Protein AF-A0A1Q4D6D7-F1 (afdb_monomer_lite)

Foldseek 3Di:
DQAAAPLAEEEEEEEELAPLLVQQQVLLQVLLLVLLVLPDDRYFYEYHYAPGATDGTDRSVPYHRDRSHHDDHAACLVSLVRHLVNVVVNQVPDDSNHRGQEYEYEYEDAAHDDDPDFLVRQLVSVVCCCPVVLYHYEYEAHPVRCSSNNHLQYQHADSHSQLSNLSSVQVSVQVVQRSPDHRPDDGDGGDLVSNVRSVHPSDPDDDPVNCVVVVPDPPPPPPDDD

Sequence (226 aa):
MPVTKPGRSAVVILADRSRSARPVREALRAGLTSLLADQQGDVLAAVVPSGSSLPTLRPAADVSVPALRPRGTATLRDDLGVLVTDLGTALSAMPEEDRPSRVLVLVVGTATGGTRWSQDAIADLVGAQQRDYAWEFAFVGSGDAAAELGIHRVLPATLCDEGVRAGLAAASGFLGRARDAQPWAPVEGFSDADRVAAGIEAPAATPTWWQRLVGRKPELAAADRR

pLDDT: mean 86.84, std 16.64, range [33.25, 98.62]

Structure (mmCIF, N/CA/C/O backbone):
data_AF-A0A1Q4D6D7-F1
#
_entry.id   AF-A0A1Q4D6D7-F1
#
loop_
_atom_site.group_PDB
_atom_site.id
_atom_site.type_symbol
_atom_site.label_atom_id
_atom_site.label_alt_id
_atom_site.label_comp_id
_atom_site.label_asym_id
_atom_site.label_entity_id
_atom_site.label_seq_id
_atom_site.pdbx_PDB_ins_code
_atom_site.Cartn_x
_atom_site.Cartn_y
_atom_site.Cartn_z
_atom_site.occupancy
_atom_site.B_iso_or_equiv
_atom_site.auth_seq_id
_atom_site.auth_comp_id
_atom_site.auth_asym_id
_atom_site.auth_atom_id
_atom_site.pdbx_PDB_model_num
ATOM 1 N N . MET A 1 1 ? -9.134 2.515 25.702 1.00 46.38 1 MET A N 1
ATOM 2 C CA . MET A 1 1 ? -8.666 1.830 24.479 1.00 46.38 1 MET A CA 1
ATOM 3 C C . MET A 1 1 ? -9.586 2.302 23.372 1.00 46.38 1 MET A C 1
ATOM 5 O O . MET A 1 1 ? -10.785 2.174 23.592 1.00 46.38 1 MET A O 1
ATOM 9 N N . PRO A 1 2 ? -9.088 2.932 22.292 1.00 55.69 2 PRO A N 1
ATOM 10 C CA . PRO A 1 2 ? -9.965 3.342 21.202 1.00 55.69 2 PRO A CA 1
ATOM 11 C C . PRO A 1 2 ? -10.708 2.108 20.696 1.00 55.69 2 PRO A C 1
ATOM 13 O O . PRO A 1 2 ? -10.094 1.062 20.468 1.00 55.69 2 PRO A O 1
ATOM 16 N N . VAL A 1 3 ? -12.031 2.210 20.606 1.00 72.75 3 VAL A N 1
ATOM 17 C CA . VAL A 1 3 ? -12.846 1.135 20.049 1.00 72.75 3 VAL A CA 1
ATOM 18 C C . VAL A 1 3 ? -12.556 1.122 18.547 1.00 72.75 3 VAL A C 1
ATOM 20 O O . VAL A 1 3 ? -12.527 2.166 17.905 1.00 72.75 3 VAL A O 1
ATOM 23 N N . THR A 1 4 ? -12.231 -0.046 18.006 1.00 87.56 4 THR A N 1
ATOM 24 C CA . THR A 1 4 ? -12.122 -0.293 16.561 1.00 87.56 4 THR A CA 1
ATOM 25 C C . THR A 1 4 ? -13.039 -1.456 16.235 1.00 87.56 4 THR A C 1
ATOM 27 O O . THR A 1 4 ? -13.351 -2.256 17.122 1.00 87.56 4 THR A O 1
ATOM 30 N N . LYS A 1 5 ? -13.480 -1.568 14.983 1.00 90.44 5 LYS A N 1
ATOM 31 C CA . LYS A 1 5 ? -14.320 -2.676 14.544 1.00 90.44 5 LYS A CA 1
ATOM 32 C C . LYS A 1 5 ? -13.482 -3.952 14.406 1.00 90.44 5 LYS A C 1
ATOM 34 O O . LYS A 1 5 ? -12.643 -4.016 13.502 1.00 90.44 5 LYS A O 1
ATOM 39 N N . PRO A 1 6 ? -13.702 -4.987 15.238 1.00 87.81 6 PRO A N 1
ATOM 40 C CA . PRO A 1 6 ? -12.944 -6.228 15.131 1.00 87.81 6 PRO A CA 1
ATOM 41 C C . PRO A 1 6 ? -13.159 -6.886 13.765 1.00 87.81 6 PRO A C 1
ATOM 43 O O . PRO A 1 6 ? -14.285 -6.961 13.274 1.00 87.81 6 PRO A O 1
ATOM 46 N N . GLY A 1 7 ? -12.076 -7.356 13.147 1.00 89.88 7 GLY A N 1
ATOM 47 C CA . GLY A 1 7 ? -12.117 -8.036 11.849 1.00 89.88 7 GLY A CA 1
ATOM 48 C C . GLY A 1 7 ? -12.269 -7.111 10.637 1.00 89.88 7 GLY A C 1
ATOM 49 O O . GLY A 1 7 ? -12.119 -7.586 9.511 1.00 89.88 7 GLY A O 1
ATOM 50 N N . ARG A 1 8 ? -12.500 -5.801 10.830 1.00 95.94 8 ARG A N 1
ATOM 51 C CA . ARG A 1 8 ? -12.459 -4.834 9.729 1.00 95.94 8 ARG A CA 1
ATOM 52 C C . ARG A 1 8 ? -11.030 -4.399 9.453 1.00 95.94 8 ARG A C 1
ATOM 54 O O . ARG A 1 8 ? -10.302 -3.980 10.353 1.00 95.94 8 ARG A O 1
ATOM 61 N N . SER A 1 9 ? -10.656 -4.413 8.181 1.00 97.50 9 SER A N 1
ATOM 62 C CA . SER A 1 9 ? -9.337 -3.974 7.721 1.00 97.50 9 SER A CA 1
ATOM 63 C C . SER A 1 9 ? -9.442 -2.900 6.642 1.00 97.50 9 SER A C 1
ATOM 65 O O . SER A 1 9 ? -10.431 -2.845 5.914 1.00 97.50 9 SER A O 1
ATOM 67 N N . ALA A 1 10 ? -8.428 -2.042 6.549 1.00 98.25 10 ALA A N 1
ATOM 68 C CA . ALA A 1 10 ? -8.232 -1.126 5.435 1.00 98.25 10 ALA A CA 1
ATOM 69 C C . ALA A 1 10 ? -7.018 -1.558 4.608 1.00 98.25 10 ALA A C 1
ATOM 71 O O . ALA A 1 10 ? -5.928 -1.694 5.157 1.00 98.25 10 ALA A O 1
ATOM 72 N N . VAL A 1 11 ? -7.195 -1.738 3.300 1.00 98.50 11 VAL A N 1
ATOM 73 C CA . VAL A 1 11 ? -6.129 -2.047 2.336 1.00 98.50 11 VAL A CA 1
ATOM 74 C C . VAL A 1 11 ? -6.044 -0.919 1.316 1.00 98.50 11 VAL A C 1
ATOM 76 O O . VAL A 1 11 ? -6.897 -0.780 0.439 1.00 98.50 11 VAL A O 1
ATOM 79 N N . VAL A 1 12 ? -5.006 -0.097 1.414 1.00 98.62 12 VAL A N 1
ATOM 80 C CA . VAL A 1 12 ? -4.818 1.057 0.532 1.00 98.62 12 VAL A CA 1
ATOM 81 C C . VAL A 1 12 ? -3.581 0.847 -0.323 1.00 98.62 12 VAL A C 1
ATOM 83 O O . VAL A 1 12 ? -2.493 0.592 0.186 1.00 98.62 12 VAL A O 1
ATOM 86 N N . ILE A 1 13 ? -3.749 0.930 -1.640 1.00 98.50 13 ILE A N 1
ATOM 87 C CA . ILE A 1 13 ? -2.705 0.581 -2.600 1.00 98.50 13 ILE A CA 1
ATOM 88 C C . ILE A 1 13 ? -2.249 1.830 -3.349 1.00 98.50 13 ILE A C 1
ATOM 90 O O . ILE A 1 13 ? -3.019 2.399 -4.120 1.00 98.50 13 ILE A O 1
ATOM 94 N N . LEU A 1 14 ? -0.993 2.233 -3.165 1.00 97.38 14 LEU A N 1
ATOM 95 C CA . LEU A 1 14 ? -0.336 3.274 -3.953 1.00 97.38 14 LEU A CA 1
ATOM 96 C C . LEU A 1 14 ? 0.336 2.641 -5.175 1.00 97.38 14 LEU A C 1
ATOM 98 O O . LEU A 1 14 ? 1.305 1.898 -5.038 1.00 97.38 14 LEU A O 1
ATOM 102 N N . ALA A 1 15 ? -0.166 2.942 -6.371 1.00 95.00 15 ALA A N 1
ATOM 103 C CA . ALA A 1 15 ? 0.326 2.360 -7.616 1.00 95.00 15 ALA A CA 1
ATOM 104 C C . ALA A 1 15 ? 1.109 3.381 -8.451 1.00 95.00 15 ALA A C 1
ATOM 106 O O . ALA A 1 15 ? 0.580 4.423 -8.853 1.00 95.00 15 ALA A O 1
ATOM 107 N N . ASP A 1 16 ? 2.360 3.057 -8.765 1.00 90.25 16 ASP A N 1
ATOM 108 C CA . ASP A 1 16 ? 3.181 3.815 -9.700 1.00 90.25 16 ASP A CA 1
ATOM 109 C C . ASP A 1 16 ? 2.552 3.808 -11.100 1.00 90.25 16 ASP A C 1
ATOM 111 O O . ASP A 1 16 ? 2.126 2.782 -11.637 1.00 90.25 16 ASP A O 1
ATOM 115 N N . ARG A 1 17 ? 2.500 4.991 -11.705 1.00 90.38 17 ARG A N 1
ATOM 116 C CA . ARG A 1 17 ? 2.082 5.200 -13.096 1.00 90.38 17 ARG A CA 1
ATOM 117 C C . ARG A 1 17 ? 3.065 6.101 -13.839 1.00 90.38 17 ARG A C 1
ATOM 119 O O . ARG A 1 17 ? 2.687 6.807 -14.775 1.00 90.38 17 ARG A O 1
ATOM 126 N N . SER A 1 18 ? 4.317 6.124 -13.404 1.00 87.62 18 SER A N 1
ATOM 127 C CA . SER A 1 18 ? 5.415 6.780 -14.097 1.00 87.62 18 SER A CA 1
ATOM 128 C C . SER A 1 18 ? 5.647 6.149 -15.476 1.00 87.62 18 SER A C 1
ATOM 130 O O . SER A 1 18 ? 5.133 5.077 -15.818 1.00 87.62 18 SER A O 1
ATOM 132 N N . ARG A 1 19 ? 6.430 6.824 -16.326 1.00 85.31 19 ARG A N 1
ATOM 133 C CA . ARG A 1 19 ? 6.743 6.304 -17.669 1.00 85.31 19 ARG A CA 1
ATOM 134 C C . ARG A 1 19 ? 7.493 4.968 -17.642 1.00 85.31 19 ARG A C 1
ATOM 136 O O . ARG A 1 19 ? 7.289 4.180 -18.563 1.00 85.31 19 ARG A O 1
ATOM 143 N N . SER A 1 20 ? 8.310 4.703 -16.621 1.00 80.94 20 SER A N 1
ATOM 144 C CA . SER A 1 20 ? 9.044 3.435 -16.479 1.00 80.94 20 SER A CA 1
ATOM 145 C C . SER A 1 20 ? 8.119 2.248 -16.220 1.00 80.94 20 SER A C 1
ATOM 147 O O . SER A 1 20 ? 8.414 1.151 -16.676 1.00 80.94 20 SER A O 1
ATOM 149 N N . ALA A 1 21 ? 6.958 2.465 -15.594 1.00 82.25 21 ALA A N 1
ATOM 150 C CA . ALA A 1 21 ? 5.948 1.429 -15.375 1.00 82.25 21 ALA A CA 1
ATOM 151 C C . ALA A 1 21 ? 5.092 1.124 -16.626 1.00 82.25 21 ALA A C 1
ATOM 153 O O . ALA A 1 21 ? 4.292 0.188 -16.625 1.00 82.25 21 ALA A O 1
ATOM 154 N N . ARG A 1 22 ? 5.241 1.886 -17.726 1.00 86.25 22 ARG A N 1
ATOM 155 C CA . ARG A 1 22 ? 4.439 1.714 -18.954 1.00 86.25 22 ARG A CA 1
ATOM 156 C C . ARG A 1 22 ? 4.459 0.283 -19.522 1.00 86.25 22 ARG A C 1
ATOM 158 O O . ARG A 1 22 ? 3.374 -0.142 -19.927 1.00 86.25 22 ARG A O 1
ATOM 165 N N . PRO A 1 23 ? 5.603 -0.432 -19.596 1.00 87.25 23 PRO A N 1
ATOM 166 C CA . PRO A 1 23 ? 5.657 -1.774 -20.181 1.00 87.25 23 PRO A CA 1
ATOM 167 C C . PRO A 1 23 ? 4.829 -2.809 -19.415 1.00 87.25 23 PRO A C 1
ATOM 169 O O . PRO A 1 23 ? 4.223 -3.664 -20.041 1.00 87.25 23 PRO A O 1
ATOM 172 N N . VAL A 1 24 ? 4.744 -2.681 -18.088 1.00 89.00 24 VAL A N 1
ATOM 173 C CA . VAL A 1 24 ? 4.073 -3.644 -17.193 1.00 89.00 24 VAL A CA 1
ATOM 174 C C . VAL A 1 24 ? 2.695 -3.174 -16.720 1.00 89.00 24 VAL A C 1
ATOM 176 O O . VAL A 1 24 ? 2.091 -3.767 -15.831 1.00 89.00 24 VAL A O 1
ATOM 179 N N . ARG A 1 25 ? 2.168 -2.086 -17.291 1.00 90.12 25 ARG A N 1
ATOM 180 C CA . ARG A 1 25 ? 0.947 -1.426 -16.806 1.00 90.12 25 ARG A CA 1
ATOM 181 C C . ARG A 1 25 ? -0.275 -2.345 -16.798 1.00 90.12 25 ARG A C 1
ATOM 183 O O . ARG A 1 25 ? -1.059 -2.304 -15.853 1.00 90.12 25 ARG A O 1
ATOM 190 N N . GLU A 1 26 ? -0.479 -3.118 -17.862 1.00 91.94 26 GLU A N 1
ATOM 191 C CA . GLU A 1 26 ? -1.644 -4.006 -17.933 1.00 91.94 26 GLU A CA 1
ATOM 192 C C . GLU A 1 26 ? -1.505 -5.178 -16.961 1.00 91.94 26 GLU A C 1
ATOM 194 O O . GLU A 1 26 ? -2.482 -5.516 -16.298 1.00 91.94 26 GLU A O 1
ATOM 199 N N . ALA A 1 27 ? -0.294 -5.723 -16.791 1.00 92.94 27 ALA A N 1
ATOM 200 C CA . ALA A 1 27 ? -0.008 -6.716 -15.759 1.00 92.94 27 ALA A CA 1
ATOM 201 C C . ALA A 1 27 ? -0.261 -6.171 -14.350 1.00 92.94 27 ALA A C 1
ATOM 203 O O . ALA A 1 27 ? -0.920 -6.835 -13.555 1.00 92.94 27 ALA A O 1
ATOM 204 N N . LEU A 1 28 ? 0.183 -4.942 -14.069 1.00 93.50 28 LEU A N 1
ATOM 205 C CA . LEU A 1 28 ? -0.071 -4.251 -12.807 1.00 93.50 28 LEU A CA 1
ATOM 206 C C . LEU A 1 28 ? -1.575 -4.078 -12.567 1.00 93.50 28 LEU A C 1
ATOM 208 O O . LEU A 1 28 ? -2.081 -4.446 -11.513 1.00 93.50 28 LEU A O 1
ATOM 212 N N . ARG A 1 29 ? -2.318 -3.576 -13.559 1.00 95.25 29 ARG A N 1
ATOM 213 C CA . ARG A 1 29 ? -3.771 -3.385 -13.442 1.00 95.25 29 ARG A CA 1
ATOM 214 C C . ARG A 1 29 ? -4.508 -4.707 -13.222 1.00 95.25 29 ARG A C 1
ATOM 216 O O . ARG A 1 29 ? -5.391 -4.771 -12.367 1.00 95.25 29 ARG A O 1
ATOM 223 N N . ALA A 1 30 ? -4.158 -5.743 -13.981 1.00 95.69 30 ALA A N 1
ATOM 224 C CA . ALA A 1 30 ? -4.754 -7.068 -13.851 1.00 95.69 30 ALA A CA 1
ATOM 225 C C . ALA A 1 30 ? -4.440 -7.687 -12.483 1.00 95.69 30 ALA A C 1
ATOM 227 O O . ALA A 1 30 ? -5.358 -8.100 -11.784 1.00 95.69 30 ALA A O 1
ATOM 228 N N . GLY A 1 31 ? -3.175 -7.665 -12.057 1.00 96.06 31 GLY A N 1
ATOM 229 C CA . GLY A 1 31 ? -2.758 -8.207 -10.765 1.00 96.06 31 GLY A CA 1
ATOM 230 C C . GLY A 1 31 ? -3.378 -7.472 -9.576 1.00 96.06 31 GLY A C 1
ATOM 231 O O . GLY A 1 31 ? -3.804 -8.117 -8.628 1.00 96.06 31 GLY A O 1
ATOM 232 N N . LEU A 1 32 ? -3.523 -6.142 -9.645 1.00 97.12 32 LEU A N 1
ATOM 233 C CA . LEU A 1 32 ? -4.243 -5.369 -8.625 1.00 97.12 32 LEU A CA 1
ATOM 234 C C . LEU A 1 32 ? -5.731 -5.724 -8.574 1.00 97.12 32 LEU A C 1
ATOM 236 O O . LEU A 1 32 ? -6.319 -5.739 -7.498 1.00 97.12 32 LEU A O 1
ATOM 240 N N . THR A 1 33 ? -6.333 -6.016 -9.729 1.00 97.50 33 THR A N 1
ATOM 241 C CA . THR A 1 33 ? -7.738 -6.439 -9.801 1.00 97.50 33 THR A CA 1
ATOM 242 C C . THR A 1 33 ? -7.911 -7.800 -9.130 1.00 97.50 33 THR A C 1
ATOM 244 O O . THR A 1 33 ? -8.805 -7.952 -8.304 1.00 97.50 33 THR A O 1
ATOM 247 N N . SER A 1 34 ? -7.026 -8.759 -9.424 1.00 97.38 34 SER A N 1
ATOM 248 C CA . SER A 1 34 ? -7.026 -10.067 -8.760 1.00 97.38 34 SER A CA 1
ATOM 249 C C . SER A 1 34 ? -6.769 -9.946 -7.257 1.00 97.38 34 SER A C 1
ATOM 251 O O . SER A 1 34 ? -7.521 -10.504 -6.470 1.00 97.38 34 SER A O 1
ATOM 253 N N . LEU A 1 35 ? -5.782 -9.142 -6.847 1.00 97.81 35 LEU A N 1
ATOM 254 C CA . LEU A 1 35 ? -5.462 -8.919 -5.436 1.00 97.81 35 LEU A CA 1
ATOM 255 C C . LEU A 1 35 ? -6.670 -8.389 -4.661 1.00 97.81 35 LEU A C 1
ATOM 257 O O . LEU A 1 35 ? -6.954 -8.893 -3.578 1.00 97.81 35 LEU A O 1
ATOM 261 N N . LEU A 1 36 ? -7.392 -7.399 -5.202 1.00 97.31 36 LEU A N 1
ATOM 262 C CA . LEU A 1 36 ? -8.613 -6.875 -4.578 1.00 97.31 36 LEU A CA 1
ATOM 263 C C . LEU A 1 36 ? -9.714 -7.935 -4.489 1.00 97.31 36 LEU A C 1
ATOM 265 O O . LEU A 1 36 ? -10.388 -8.011 -3.464 1.00 97.31 36 LEU A O 1
ATOM 269 N N . ALA A 1 37 ? -9.873 -8.764 -5.525 1.00 96.62 37 ALA A N 1
ATOM 270 C CA . ALA A 1 37 ? -10.838 -9.861 -5.524 1.00 96.62 37 ALA A CA 1
ATOM 271 C C . ALA A 1 37 ? -10.514 -10.929 -4.464 1.00 96.62 37 ALA A C 1
ATOM 273 O O . ALA A 1 37 ? -11.431 -11.534 -3.912 1.00 96.62 37 ALA A O 1
ATOM 274 N N . ASP A 1 38 ? -9.241 -11.123 -4.120 1.00 96.19 38 ASP A N 1
ATOM 275 C CA . ASP A 1 38 ? -8.833 -12.024 -3.037 1.00 96.19 38 ASP A CA 1
ATOM 276 C C . ASP A 1 38 ? -9.120 -11.441 -1.640 1.00 96.19 38 ASP A C 1
ATOM 278 O O . ASP A 1 38 ? -9.183 -12.181 -0.654 1.00 96.19 38 ASP A O 1
ATOM 282 N N . GLN A 1 39 ? -9.318 -10.120 -1.518 1.00 94.50 39 GLN A N 1
ATOM 283 C CA . GLN A 1 39 ? -9.558 -9.460 -0.231 1.00 94.50 39 GLN A CA 1
ATOM 284 C C . GLN A 1 39 ? -11.018 -9.594 0.233 1.00 94.50 39 GLN A C 1
ATOM 286 O O . GLN A 1 39 ? -11.752 -8.615 0.350 1.00 94.50 39 GLN A O 1
ATOM 291 N N . GLN A 1 40 ? -11.430 -10.824 0.533 1.00 90.69 40 GLN A N 1
ATOM 292 C CA . GLN A 1 40 ? -12.764 -11.152 1.044 1.00 90.69 40 GLN A CA 1
ATOM 293 C C . GLN A 1 40 ? -12.955 -10.727 2.512 1.00 90.69 40 GLN A C 1
ATOM 295 O O . GLN A 1 40 ? -11.985 -10.599 3.263 1.00 90.69 40 GLN A O 1
ATOM 300 N N . GLY A 1 41 ? -14.209 -10.556 2.941 1.00 92.94 41 GLY A N 1
ATOM 301 C CA . GLY A 1 41 ? -14.578 -10.157 4.308 1.00 92.94 41 GLY A CA 1
ATOM 302 C C . GLY A 1 41 ? -14.830 -8.652 4.466 1.00 92.94 41 GLY A C 1
ATOM 303 O O . GLY A 1 41 ? -15.117 -7.956 3.494 1.00 92.94 41 GLY A O 1
ATOM 304 N N . ASP A 1 42 ? -14.745 -8.138 5.698 1.00 96.00 42 ASP A N 1
ATOM 305 C CA . ASP A 1 42 ? -14.949 -6.709 5.991 1.00 96.00 42 ASP A CA 1
ATOM 306 C C . ASP A 1 42 ? -13.666 -5.912 5.687 1.00 96.00 42 ASP A C 1
ATOM 308 O O . ASP A 1 42 ? -12.857 -5.593 6.564 1.00 96.00 42 ASP A O 1
ATOM 312 N N . VAL A 1 43 ? -13.435 -5.654 4.399 1.00 97.88 43 VAL A N 1
ATOM 313 C CA . VAL A 1 43 ? -12.252 -4.942 3.900 1.00 97.88 43 VAL A CA 1
ATOM 314 C C . VAL A 1 43 ? -12.673 -3.664 3.213 1.00 97.88 43 VAL A C 1
ATOM 316 O O . VAL A 1 43 ? -13.299 -3.696 2.156 1.00 97.88 43 VAL A O 1
ATOM 319 N N . LEU A 1 44 ? -12.267 -2.537 3.778 1.00 98.31 44 LEU A N 1
ATOM 320 C CA . LEU A 1 44 ? -12.288 -1.260 3.089 1.00 98.31 44 LEU A CA 1
ATOM 321 C C . LEU A 1 44 ? -11.018 -1.136 2.249 1.00 98.31 44 LEU A C 1
ATOM 323 O O . LEU A 1 44 ? -9.923 -1.405 2.730 1.00 98.31 44 LEU A O 1
ATOM 327 N N . ALA A 1 45 ? -11.132 -0.724 0.996 1.00 98.38 45 ALA A N 1
ATOM 328 C CA . ALA A 1 45 ? -9.998 -0.605 0.104 1.00 98.38 45 ALA A CA 1
ATOM 329 C C . ALA A 1 45 ? -10.049 0.652 -0.760 1.00 98.38 45 ALA A C 1
ATOM 331 O O . ALA A 1 45 ? -11.100 1.262 -0.977 1.00 98.38 45 ALA A O 1
ATOM 332 N N . ALA A 1 46 ? -8.875 1.022 -1.263 1.00 98.31 46 ALA A N 1
ATOM 333 C CA . ALA A 1 46 ? -8.699 2.047 -2.278 1.00 98.31 46 ALA A CA 1
ATOM 334 C C . ALA A 1 46 ? -7.437 1.768 -3.096 1.00 98.31 46 ALA A C 1
ATOM 336 O O . ALA A 1 46 ? -6.423 1.319 -2.565 1.00 98.31 46 ALA A O 1
ATOM 337 N N . VAL A 1 47 ? -7.486 2.095 -4.388 1.00 98.12 47 VAL A N 1
ATOM 338 C CA . VAL A 1 47 ? -6.302 2.140 -5.253 1.00 98.12 47 VAL A CA 1
ATOM 339 C C . VAL A 1 47 ? -6.049 3.586 -5.641 1.00 98.12 47 VAL A C 1
ATOM 341 O O . VAL A 1 47 ? -6.911 4.240 -6.229 1.00 98.12 47 VAL A O 1
ATOM 344 N N . VAL A 1 48 ? -4.854 4.069 -5.327 1.00 97.06 48 VAL A N 1
ATOM 345 C CA . VAL A 1 48 ? -4.405 5.440 -5.546 1.00 97.06 48 VAL A CA 1
ATOM 346 C C . VAL A 1 48 ? -3.275 5.413 -6.568 1.00 97.06 48 VAL A C 1
ATOM 348 O O . VAL A 1 48 ? -2.152 5.035 -6.241 1.00 97.06 48 VAL A O 1
ATOM 351 N N . PRO A 1 49 ? -3.522 5.792 -7.830 1.00 94.88 49 PRO A N 1
ATOM 352 C CA . PRO A 1 49 ? -2.436 6.021 -8.768 1.00 94.88 49 PRO A CA 1
ATOM 353 C C . PRO A 1 49 ? -1.603 7.217 -8.308 1.00 94.88 49 PRO A C 1
ATOM 355 O O . PRO A 1 49 ? -2.170 8.265 -7.998 1.00 94.88 49 PRO A O 1
ATOM 358 N N . SER A 1 50 ? -0.280 7.092 -8.352 1.00 92.62 50 SER A N 1
ATOM 359 C CA . SER A 1 50 ? 0.686 8.159 -8.052 1.00 92.62 50 SER A CA 1
ATOM 360 C C . SER A 1 50 ? 0.269 9.516 -8.657 1.00 92.62 50 SER A C 1
ATOM 362 O O . SER A 1 50 ? -0.155 9.596 -9.815 1.00 92.62 50 SER A O 1
ATOM 364 N N . GLY A 1 51 ? 0.307 10.599 -7.882 1.00 90.88 51 GLY A N 1
ATOM 365 C CA . GLY A 1 51 ? -0.187 11.922 -8.269 1.00 90.88 51 GLY A CA 1
ATOM 366 C C . GLY A 1 51 ? -1.715 12.046 -8.342 1.00 90.88 51 GLY A C 1
ATOM 367 O O . GLY A 1 51 ? -2.216 12.834 -9.149 1.00 90.88 51 GLY A O 1
ATOM 368 N N . SER A 1 52 ? -2.456 11.239 -7.580 1.00 93.00 52 SER A N 1
ATOM 369 C CA . SER A 1 52 ? -3.917 11.337 -7.411 1.00 93.00 52 SER A CA 1
ATOM 370 C C . SER A 1 52 ? -4.257 11.424 -5.923 1.00 93.00 52 SER A C 1
ATOM 372 O O . SER A 1 52 ? -3.482 10.970 -5.088 1.00 93.00 52 SER A O 1
ATOM 374 N N . SER A 1 53 ? -5.415 11.990 -5.588 1.00 93.31 53 SER A N 1
ATOM 375 C CA . SER A 1 53 ? -5.916 12.029 -4.211 1.00 93.31 53 SER A CA 1
ATOM 376 C C . SER A 1 53 ? -6.458 10.669 -3.766 1.00 93.31 53 SER A C 1
ATOM 378 O O . SER A 1 53 ? -6.936 9.889 -4.597 1.00 93.31 53 SER A O 1
ATOM 380 N N . LEU A 1 54 ? -6.450 10.415 -2.455 1.00 97.06 54 LEU A N 1
ATOM 381 C CA . LEU A 1 54 ? -7.118 9.262 -1.852 1.00 97.06 54 LEU A CA 1
ATOM 382 C C . LEU A 1 54 ? -8.632 9.313 -2.158 1.00 97.06 54 LEU A C 1
ATOM 384 O O . LEU A 1 54 ? -9.292 10.279 -1.770 1.00 97.06 54 LEU A O 1
ATOM 388 N N . PRO A 1 55 ? -9.212 8.321 -2.861 1.00 96.38 55 PRO A N 1
ATOM 389 C CA . PRO A 1 55 ? -10.659 8.214 -2.974 1.00 96.38 55 PRO A CA 1
ATOM 390 C C . PRO A 1 55 ? -11.256 7.705 -1.657 1.00 96.38 55 PRO A C 1
ATOM 392 O O . PRO A 1 55 ? -10.563 7.121 -0.824 1.00 96.38 55 PRO A O 1
ATOM 395 N N . THR A 1 56 ? -12.569 7.863 -1.492 1.00 96.62 56 THR A N 1
ATOM 396 C CA . THR A 1 56 ? -13.302 7.247 -0.380 1.00 96.62 56 THR A CA 1
ATOM 397 C C . THR A 1 56 ? -13.045 5.742 -0.345 1.00 96.62 56 THR A C 1
ATOM 399 O O . THR A 1 56 ? -13.162 5.071 -1.374 1.00 96.62 56 THR A O 1
ATOM 402 N N . LEU A 1 57 ? -12.717 5.215 0.837 1.00 97.75 57 LEU A N 1
ATOM 403 C CA . LEU A 1 57 ? -12.561 3.777 1.020 1.00 97.75 57 LEU A CA 1
ATOM 404 C C . LEU A 1 57 ? -13.914 3.081 0.827 1.00 97.75 57 LEU A C 1
ATOM 406 O O . LEU A 1 57 ? -14.933 3.540 1.343 1.00 97.75 57 LEU A O 1
ATOM 410 N N . ARG A 1 58 ? -13.924 1.974 0.088 1.00 97.56 58 ARG A N 1
ATOM 411 C CA . ARG A 1 58 ? -15.131 1.182 -0.206 1.00 97.56 58 ARG A CA 1
ATOM 412 C C . ARG A 1 58 ? -14.874 -0.296 0.060 1.00 97.56 58 ARG A C 1
ATOM 414 O O . ARG A 1 58 ? -13.704 -0.667 0.094 1.00 97.56 58 ARG A O 1
ATOM 421 N N . PRO A 1 59 ? -15.903 -1.144 0.216 1.00 97.75 59 PRO A N 1
ATOM 422 C CA . PRO A 1 59 ? -15.702 -2.589 0.246 1.00 97.75 59 PRO A CA 1
ATOM 423 C C . PRO A 1 59 ? -14.802 -3.043 -0.911 1.00 97.75 59 PRO A C 1
ATOM 425 O O . PRO A 1 59 ? -14.973 -2.567 -2.032 1.00 97.75 59 PRO A O 1
ATOM 428 N N . ALA A 1 60 ? -13.835 -3.929 -0.659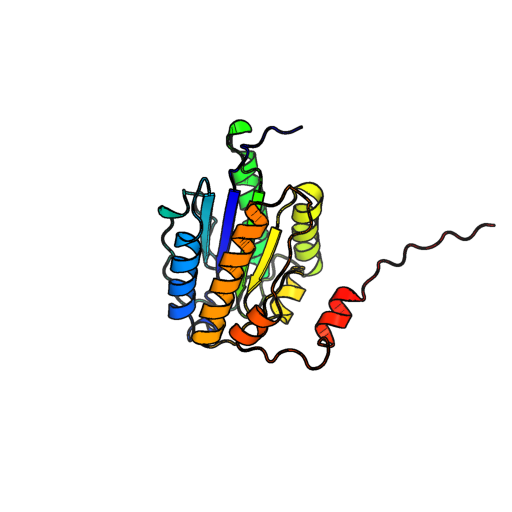 1.00 96.94 60 ALA A N 1
ATOM 429 C CA . ALA A 1 60 ? -12.839 -4.317 -1.665 1.00 96.94 60 ALA A CA 1
ATOM 430 C C . ALA A 1 60 ? -13.467 -4.841 -2.970 1.00 96.94 60 ALA A C 1
ATOM 432 O O . ALA A 1 60 ? -12.986 -4.511 -4.053 1.00 96.94 60 ALA A O 1
ATOM 433 N N . ALA A 1 61 ? -14.595 -5.553 -2.869 1.00 95.25 61 ALA A N 1
ATOM 434 C CA . ALA A 1 61 ? -15.382 -6.028 -4.008 1.00 95.25 61 ALA A CA 1
ATOM 435 C C . ALA A 1 61 ? -15.949 -4.899 -4.900 1.00 95.25 61 ALA A C 1
ATOM 437 O O . ALA A 1 61 ? -16.173 -5.113 -6.089 1.00 95.25 61 ALA A O 1
ATOM 438 N N . ASP A 1 62 ? -16.125 -3.692 -4.354 1.00 96.75 62 ASP A N 1
ATOM 439 C CA . ASP A 1 62 ? -16.668 -2.518 -5.053 1.00 96.75 62 ASP A CA 1
ATOM 440 C C . ASP A 1 62 ? -15.562 -1.595 -5.608 1.00 96.75 62 ASP A C 1
ATOM 442 O O . ASP A 1 62 ? -15.826 -0.549 -6.219 1.00 96.75 62 ASP A O 1
ATOM 446 N N . VAL A 1 63 ? -14.288 -1.924 -5.372 1.00 97.31 63 VAL A N 1
ATOM 447 C CA . VAL A 1 63 ? -13.152 -1.118 -5.828 1.00 97.31 63 VAL A CA 1
ATOM 448 C C . VAL A 1 63 ? -12.701 -1.585 -7.207 1.00 97.31 63 VAL A C 1
ATOM 450 O O . VAL A 1 63 ? -12.132 -2.654 -7.382 1.00 97.31 63 VAL A O 1
ATOM 453 N N . SER A 1 64 ? -12.896 -0.731 -8.212 1.00 95.00 64 SER A N 1
ATOM 454 C CA . SER A 1 64 ? -12.298 -0.917 -9.536 1.00 95.00 64 SER A CA 1
ATOM 455 C C . SER A 1 64 ? -10.907 -0.289 -9.608 1.00 95.00 64 SER A C 1
ATOM 457 O O . SER A 1 64 ? -10.719 0.858 -9.195 1.00 95.00 64 SER A O 1
ATOM 459 N N . VAL A 1 65 ? -9.945 -1.000 -10.202 1.00 95.38 65 VAL A N 1
ATOM 460 C CA . VAL A 1 65 ? -8.603 -0.457 -10.454 1.00 95.38 65 VAL A CA 1
ATOM 461 C C . VAL A 1 65 ? -8.676 0.594 -11.572 1.00 95.38 65 VAL A C 1
ATOM 463 O O . VAL A 1 65 ? -9.076 0.265 -12.695 1.00 95.38 65 VAL A O 1
ATOM 466 N N . PRO A 1 66 ? -8.289 1.856 -11.317 1.00 92.12 66 PRO A N 1
ATOM 467 C CA . PRO A 1 66 ? -8.341 2.908 -12.324 1.00 92.12 66 PRO A CA 1
ATOM 468 C C . PRO A 1 66 ? -7.323 2.680 -13.449 1.00 92.12 66 PRO A C 1
ATOM 470 O O . PRO A 1 66 ? -6.336 1.955 -13.315 1.00 92.12 66 PRO A O 1
ATOM 473 N N . ALA A 1 67 ? -7.526 3.363 -14.576 1.00 87.94 67 ALA A N 1
ATOM 474 C CA . ALA A 1 67 ? -6.559 3.349 -15.666 1.00 87.94 67 ALA A CA 1
ATOM 475 C C . ALA A 1 67 ? -5.234 4.009 -15.233 1.00 87.94 67 ALA A C 1
ATOM 477 O O . ALA A 1 67 ? -5.174 5.217 -14.998 1.00 87.94 67 ALA A O 1
ATOM 478 N N . LEU A 1 68 ? -4.147 3.235 -15.210 1.00 88.88 68 LEU A N 1
ATOM 479 C CA . LEU A 1 68 ? -2.807 3.688 -14.813 1.00 88.88 68 LEU A CA 1
ATOM 480 C C . LEU A 1 68 ? -2.079 4.423 -15.955 1.00 88.88 68 LEU A C 1
ATOM 482 O O . LEU A 1 68 ? -0.997 4.031 -16.390 1.00 88.88 68 LEU A O 1
ATOM 486 N N . ARG A 1 69 ? -2.703 5.469 -16.516 1.00 85.88 69 ARG A N 1
ATOM 487 C CA . ARG A 1 69 ? -2.160 6.202 -17.676 1.00 85.88 69 ARG A CA 1
ATOM 488 C C . ARG A 1 69 ? -0.779 6.791 -17.345 1.00 85.88 69 ARG A C 1
ATOM 490 O O . ARG A 1 69 ? -0.715 7.600 -16.417 1.00 85.88 69 ARG A O 1
ATOM 497 N N . PRO A 1 70 ? 0.286 6.452 -18.103 1.00 80.88 70 PRO A N 1
ATOM 498 C CA . PRO A 1 70 ? 1.638 6.894 -17.786 1.00 80.88 70 PRO A CA 1
ATOM 499 C C . PRO A 1 70 ? 1.756 8.417 -17.715 1.00 80.88 70 PRO A C 1
ATOM 501 O O . PRO A 1 70 ? 1.347 9.108 -18.653 1.00 80.88 70 PRO A O 1
ATOM 504 N N . ARG A 1 71 ? 2.344 8.952 -16.642 1.00 76.88 71 ARG A N 1
ATOM 505 C CA . ARG A 1 71 ? 2.542 10.397 -16.465 1.00 76.88 71 ARG A CA 1
ATOM 506 C C . ARG A 1 71 ? 3.838 10.694 -15.717 1.00 76.88 71 ARG A C 1
ATOM 508 O O . ARG A 1 71 ? 4.111 10.080 -14.700 1.00 76.88 71 ARG A O 1
ATOM 515 N N . GLY A 1 72 ? 4.575 11.693 -16.208 1.00 79.25 72 GLY A N 1
ATOM 516 C CA . GLY A 1 72 ? 5.679 12.324 -15.480 1.00 79.25 72 GLY A CA 1
ATOM 517 C C . GLY A 1 72 ? 6.823 11.393 -15.062 1.00 79.25 72 GLY A C 1
ATOM 518 O O . GLY A 1 72 ? 6.992 10.291 -15.594 1.00 79.25 72 GLY A O 1
ATOM 519 N N . THR A 1 73 ? 7.624 11.908 -14.133 1.00 80.00 73 THR A N 1
ATOM 520 C CA . THR A 1 73 ? 8.603 11.168 -13.330 1.00 80.00 73 THR A CA 1
ATOM 521 C C . THR A 1 73 ? 7.913 10.543 -12.118 1.00 80.00 73 THR A C 1
ATOM 523 O O . THR A 1 73 ? 6.793 10.925 -11.783 1.00 80.00 73 THR A O 1
ATOM 526 N N . ALA A 1 74 ? 8.573 9.594 -11.455 1.00 81.19 74 ALA A N 1
ATOM 527 C CA . ALA A 1 74 ? 8.044 9.010 -10.229 1.00 81.19 74 ALA A CA 1
ATOM 528 C C . ALA A 1 74 ? 7.931 10.063 -9.112 1.00 81.19 74 ALA A C 1
ATOM 530 O O . ALA A 1 74 ? 8.848 10.856 -8.898 1.00 81.19 74 ALA A O 1
ATOM 531 N N . THR A 1 75 ? 6.799 10.062 -8.408 1.00 91.00 75 THR A N 1
ATOM 532 C CA . THR A 1 75 ? 6.514 10.947 -7.262 1.00 91.00 75 THR A CA 1
ATOM 533 C C . THR A 1 75 ? 6.111 10.160 -6.016 1.00 91.00 75 THR A C 1
ATOM 535 O O . THR A 1 75 ? 5.533 10.720 -5.091 1.00 91.00 75 THR A O 1
ATOM 538 N N . LEU A 1 76 ? 6.436 8.859 -5.969 1.00 92.50 76 LEU A N 1
ATOM 539 C CA . LEU A 1 76 ? 5.978 7.946 -4.917 1.00 92.50 76 LEU A CA 1
ATOM 540 C C . LEU A 1 76 ? 6.325 8.404 -3.498 1.00 92.50 76 LEU A C 1
ATOM 542 O O . LEU A 1 76 ? 5.575 8.080 -2.586 1.00 92.50 76 LEU A O 1
ATOM 546 N N . ARG A 1 77 ? 7.415 9.157 -3.292 1.00 95.62 77 ARG A N 1
ATOM 547 C CA . ARG A 1 77 ? 7.768 9.665 -1.958 1.00 95.62 77 ARG A CA 1
ATOM 548 C C . ARG A 1 77 ? 6.766 10.711 -1.490 1.00 95.62 77 ARG A C 1
ATOM 550 O O . ARG A 1 77 ? 6.227 10.605 -0.392 1.00 95.62 77 ARG A O 1
ATOM 557 N N . ASP A 1 78 ? 6.484 11.683 -2.352 1.00 95.31 78 ASP A N 1
ATOM 558 C CA . ASP A 1 78 ? 5.514 12.731 -2.047 1.00 95.31 78 ASP A CA 1
ATOM 559 C C . ASP A 1 78 ? 4.096 12.175 -1.963 1.00 95.31 78 ASP A C 1
ATOM 561 O O . ASP A 1 78 ? 3.341 12.541 -1.061 1.00 95.31 78 ASP A O 1
ATOM 565 N N . ASP A 1 79 ? 3.753 11.272 -2.879 1.00 96.12 79 ASP A N 1
ATOM 566 C CA . ASP A 1 79 ? 2.441 10.639 -2.914 1.00 96.12 79 ASP A CA 1
ATOM 567 C C . ASP A 1 79 ? 2.205 9.757 -1.690 1.00 96.12 79 ASP A C 1
ATOM 569 O O . ASP A 1 79 ? 1.099 9.766 -1.161 1.00 96.12 79 ASP A O 1
ATOM 573 N N . LEU A 1 80 ? 3.222 9.037 -1.201 1.00 97.56 80 LEU A N 1
ATOM 574 C CA . LEU A 1 80 ? 3.109 8.256 0.031 1.00 97.56 80 LEU A CA 1
ATOM 575 C C . LEU A 1 80 ? 2.896 9.165 1.243 1.00 97.56 80 LEU A C 1
ATOM 577 O O . LEU A 1 80 ? 2.036 8.874 2.071 1.00 97.56 80 LEU A O 1
ATOM 581 N N . GLY A 1 81 ? 3.628 10.278 1.335 1.00 97.56 81 GLY A N 1
ATOM 582 C CA . GLY A 1 81 ? 3.455 11.235 2.429 1.00 97.56 81 GLY A CA 1
ATOM 583 C C . GLY A 1 81 ? 2.052 11.849 2.456 1.00 97.56 81 GLY A C 1
ATOM 584 O O . GLY A 1 81 ? 1.421 11.921 3.514 1.00 97.56 81 GLY A O 1
ATOM 585 N N . VAL A 1 82 ? 1.527 12.231 1.285 1.00 97.00 82 VAL A N 1
ATOM 586 C CA . VAL A 1 82 ? 0.135 12.695 1.139 1.00 97.00 82 VAL A CA 1
ATOM 587 C C . VAL A 1 82 ? -0.843 11.579 1.499 1.00 97.00 82 VAL A C 1
ATOM 589 O O . VAL A 1 82 ? -1.716 11.789 2.332 1.00 97.00 82 VAL A O 1
ATOM 592 N N . LEU A 1 83 ? -0.661 10.380 0.943 1.00 98.19 83 LEU A N 1
ATOM 593 C CA . LEU A 1 83 ? -1.538 9.236 1.172 1.00 98.19 83 LEU A CA 1
ATOM 594 C C . LEU A 1 83 ? -1.668 8.886 2.652 1.00 98.19 83 LEU A C 1
ATOM 596 O O . LEU A 1 83 ? -2.778 8.689 3.132 1.00 98.19 83 LEU A O 1
ATOM 600 N N . VAL A 1 84 ? -0.548 8.795 3.369 1.00 98.31 84 VAL A N 1
ATOM 601 C CA . VAL A 1 84 ? -0.539 8.444 4.794 1.00 98.31 84 VAL A CA 1
ATOM 602 C C . VAL A 1 84 ? -1.260 9.510 5.618 1.00 98.31 84 VAL A C 1
ATOM 604 O O . VAL A 1 84 ? -2.061 9.174 6.491 1.00 98.31 84 VAL A O 1
ATOM 607 N N . THR A 1 85 ? -1.028 10.787 5.308 1.00 97.69 85 THR A N 1
ATOM 608 C CA . THR A 1 85 ? -1.674 11.914 5.997 1.00 97.69 85 THR A CA 1
ATOM 609 C C . THR A 1 85 ? -3.185 11.941 5.738 1.00 97.69 85 THR A C 1
ATOM 611 O O . THR A 1 85 ? -3.985 12.037 6.676 1.00 97.69 85 THR A O 1
ATOM 614 N N . ASP A 1 86 ? -3.588 11.796 4.476 1.00 98.25 86 ASP A N 1
ATOM 615 C CA . ASP A 1 86 ? -4.991 11.786 4.061 1.00 98.25 86 ASP A CA 1
ATOM 616 C C . ASP A 1 86 ? -5.725 10.564 4.621 1.00 98.25 86 ASP A C 1
ATOM 618 O O . ASP A 1 86 ? -6.850 10.683 5.107 1.00 98.25 86 ASP A O 1
ATOM 622 N N . LEU A 1 87 ? -5.082 9.393 4.616 1.00 98.50 87 LEU A N 1
ATOM 623 C CA . LEU A 1 87 ? -5.649 8.167 5.169 1.00 98.50 87 LEU A CA 1
ATOM 624 C C . LEU A 1 87 ? -5.836 8.279 6.683 1.00 98.50 87 LEU A C 1
ATOM 626 O O . LEU A 1 87 ? -6.903 7.934 7.183 1.00 98.50 87 LEU A O 1
ATOM 630 N N . GLY A 1 88 ? -4.853 8.814 7.413 1.00 97.75 88 GLY A N 1
ATOM 631 C CA . GLY A 1 88 ? -4.986 9.055 8.852 1.00 97.75 88 GLY A CA 1
ATOM 632 C C . GLY A 1 88 ? -6.138 10.011 9.173 1.00 97.75 88 GLY A C 1
ATOM 633 O O . GLY A 1 88 ? -6.915 9.762 10.095 1.00 97.75 88 GLY A O 1
ATOM 634 N N . THR A 1 89 ? -6.307 11.057 8.360 1.00 97.56 89 THR A N 1
ATOM 635 C CA . THR A 1 89 ? -7.431 12.002 8.466 1.00 97.56 89 THR A CA 1
ATOM 636 C C . THR A 1 89 ? -8.773 11.326 8.173 1.00 97.56 89 THR A C 1
ATOM 638 O O . THR A 1 89 ? -9.737 11.507 8.912 1.00 97.56 89 THR A O 1
ATOM 641 N N . ALA A 1 90 ? -8.845 10.508 7.121 1.00 97.31 90 ALA A N 1
ATOM 642 C CA . ALA A 1 90 ? -10.063 9.788 6.764 1.00 97.31 90 ALA A CA 1
ATOM 643 C C . ALA A 1 90 ? -10.467 8.776 7.847 1.00 97.31 90 ALA A C 1
ATOM 645 O O . ALA A 1 90 ? -11.643 8.683 8.186 1.00 97.31 90 ALA A O 1
ATOM 646 N N . LEU A 1 91 ? -9.502 8.046 8.415 1.00 96.75 91 LEU A N 1
ATOM 647 C CA . LEU A 1 91 ? -9.744 7.065 9.475 1.00 96.75 91 LEU A CA 1
ATOM 648 C C . LEU A 1 91 ? -10.150 7.730 10.796 1.00 96.75 91 LEU A C 1
ATOM 650 O O . LEU A 1 91 ? -11.042 7.230 11.477 1.00 96.75 91 LEU A O 1
ATOM 654 N N . SER A 1 92 ? -9.545 8.865 11.160 1.00 95.38 92 SER A N 1
ATOM 655 C CA . SER A 1 92 ? -9.914 9.588 12.387 1.00 95.38 92 SER A CA 1
ATOM 656 C C . SER A 1 92 ? -11.314 10.205 12.306 1.00 95.38 92 SER A C 1
ATOM 658 O O . SER A 1 92 ? -12.009 10.277 13.320 1.00 95.38 92 SER A O 1
ATOM 660 N N . ALA A 1 93 ? -11.763 10.569 11.102 1.00 95.75 93 ALA A N 1
ATOM 661 C CA . ALA A 1 93 ? -13.118 11.048 10.848 1.00 95.75 93 ALA A CA 1
ATOM 662 C C . ALA A 1 93 ? -14.193 9.942 10.905 1.00 95.75 93 ALA A C 1
ATOM 664 O O . ALA A 1 93 ? -15.378 10.259 11.003 1.00 95.75 93 ALA A O 1
ATOM 665 N N . MET A 1 94 ? -13.815 8.658 10.855 1.00 95.38 94 MET A N 1
ATOM 666 C CA . MET A 1 94 ? -14.772 7.556 11.009 1.00 95.38 94 MET A CA 1
ATOM 667 C C . MET A 1 94 ? -15.254 7.443 12.466 1.00 95.38 94 MET A C 1
ATOM 669 O O . MET A 1 94 ? -14.446 7.651 13.385 1.00 95.38 94 MET A O 1
ATOM 673 N N . PRO A 1 95 ? -16.523 7.047 12.697 1.00 94.38 95 PRO A N 1
ATOM 674 C CA . PRO A 1 95 ? -16.979 6.595 14.009 1.00 94.38 95 PRO A CA 1
ATOM 675 C C . PRO A 1 95 ? -16.067 5.489 14.547 1.00 94.38 95 PRO A C 1
ATOM 677 O O . PRO A 1 95 ? -15.640 4.620 13.790 1.00 94.38 95 PRO A O 1
ATOM 680 N N . GLU A 1 96 ? -15.762 5.509 15.846 1.00 89.94 96 GLU A N 1
ATOM 681 C CA . GLU A 1 96 ? -14.824 4.555 16.464 1.00 89.94 96 GLU A CA 1
ATOM 682 C C . GLU A 1 96 ? -15.205 3.093 16.191 1.00 89.94 96 GLU A C 1
ATOM 684 O O . GLU A 1 96 ? -14.381 2.301 15.740 1.00 89.94 96 GLU A O 1
ATOM 689 N N . GLU A 1 97 ? -16.485 2.766 16.344 1.00 92.00 97 GLU A N 1
ATOM 690 C CA . GLU A 1 97 ? -17.061 1.443 16.076 1.00 92.00 97 GLU A CA 1
ATOM 691 C C . GLU A 1 97 ? -16.973 0.971 14.619 1.00 92.00 97 GLU A C 1
ATOM 693 O O . GLU A 1 97 ? -17.166 -0.215 14.357 1.00 92.00 97 GLU A O 1
ATOM 698 N N . ASP A 1 98 ? -16.654 1.868 13.685 1.00 93.88 98 ASP A N 1
ATOM 699 C CA . ASP A 1 98 ? -16.467 1.566 12.268 1.00 93.88 98 ASP A CA 1
ATOM 700 C C . ASP A 1 98 ? -15.001 1.589 11.828 1.00 93.88 98 ASP A C 1
ATOM 702 O O . ASP A 1 98 ? -14.697 1.099 10.731 1.00 93.88 98 ASP A O 1
ATOM 706 N N . ARG A 1 99 ? -14.094 2.121 12.662 1.00 95.38 99 ARG A N 1
ATOM 707 C CA . ARG A 1 99 ? -12.667 2.234 12.339 1.00 95.38 99 ARG A CA 1
ATOM 708 C C . ARG A 1 99 ? -12.047 0.844 12.162 1.00 95.38 99 ARG A C 1
ATOM 710 O O . ARG A 1 99 ? -12.211 -0.004 13.039 1.00 95.38 99 ARG A O 1
ATOM 717 N N . PRO A 1 100 ? -11.302 0.601 11.072 1.00 96.31 100 PRO A N 1
ATOM 718 C CA . PRO A 1 100 ? -10.560 -0.639 10.878 1.00 96.31 100 PRO A CA 1
ATOM 719 C C . PRO A 1 100 ? -9.607 -0.932 12.039 1.00 96.31 100 PRO A C 1
ATOM 721 O O . PRO A 1 100 ? -8.855 -0.055 12.463 1.00 96.31 100 PRO A O 1
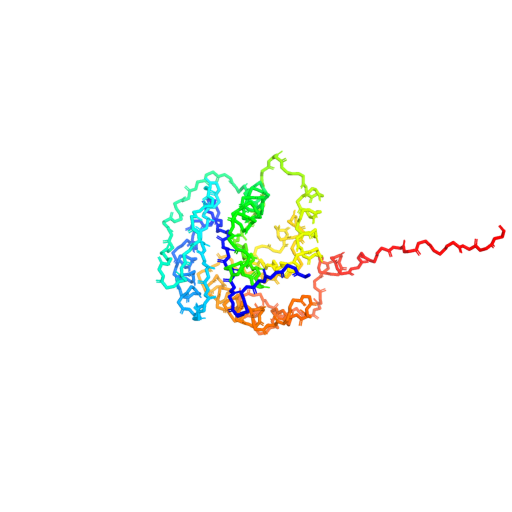ATOM 724 N N . SER A 1 101 ? -9.581 -2.181 12.504 1.00 94.12 101 SER A N 1
ATOM 725 C CA . SER A 1 101 ? -8.605 -2.641 13.498 1.00 94.12 101 SER A CA 1
ATOM 726 C C . SER A 1 101 ? -7.224 -2.904 12.886 1.00 94.12 101 SER A C 1
ATOM 728 O O . SER A 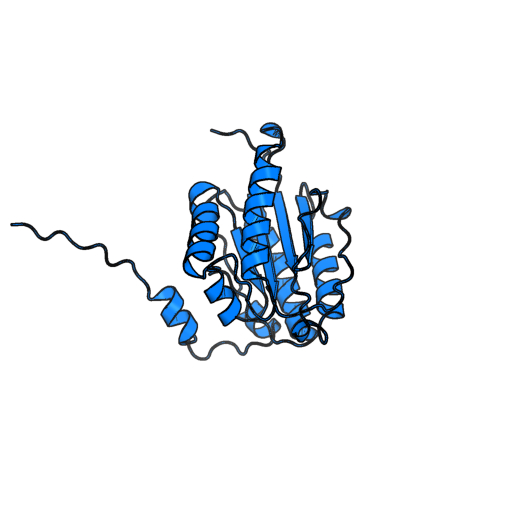1 101 ? -6.235 -3.013 13.609 1.00 94.12 101 SER A O 1
ATOM 730 N N . ARG A 1 102 ? -7.141 -3.028 11.553 1.00 96.31 102 ARG A N 1
ATOM 731 C CA . ARG A 1 102 ? -5.893 -3.199 10.791 1.00 96.31 102 ARG A CA 1
ATOM 732 C C . ARG A 1 102 ? -5.857 -2.237 9.607 1.00 96.31 102 ARG A C 1
ATOM 734 O O . ARG A 1 102 ? -6.839 -2.128 8.877 1.00 96.31 102 ARG A O 1
ATOM 741 N N . VAL A 1 103 ? -4.715 -1.592 9.385 1.00 98.06 103 VAL A N 1
ATOM 742 C CA . VAL A 1 103 ? -4.473 -0.713 8.231 1.00 98.06 103 VAL A CA 1
ATOM 743 C C . VAL A 1 103 ? -3.227 -1.202 7.510 1.00 98.06 103 VAL A C 1
ATOM 745 O O . VAL A 1 103 ? -2.176 -1.364 8.125 1.00 98.06 103 VAL A O 1
ATOM 748 N N . LEU A 1 104 ? -3.359 -1.466 6.216 1.00 98.38 104 LEU A N 1
ATOM 749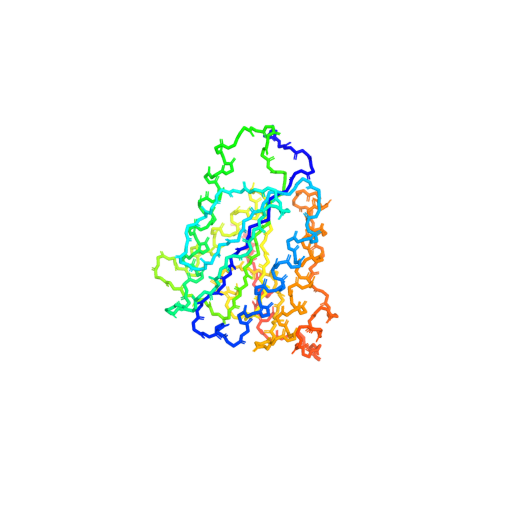 C CA . LEU A 1 104 ? -2.311 -2.006 5.368 1.00 98.38 104 LEU A CA 1
ATOM 750 C C . LEU A 1 104 ? -2.137 -1.096 4.157 1.00 98.38 104 LEU A C 1
ATOM 752 O O . LEU A 1 104 ? -3.090 -0.831 3.422 1.00 98.38 104 LEU A O 1
ATOM 756 N N . VAL A 1 105 ? -0.909 -0.640 3.943 1.00 98.62 105 VAL A N 1
ATOM 757 C CA . VAL A 1 105 ? -0.519 0.186 2.807 1.00 98.62 105 VAL A CA 1
ATOM 758 C C . VAL A 1 105 ? 0.423 -0.618 1.922 1.00 98.62 105 VAL A C 1
ATOM 760 O O . VAL A 1 105 ? 1.536 -0.968 2.318 1.00 98.62 105 VAL A O 1
ATOM 763 N N . LEU A 1 106 ? -0.023 -0.913 0.704 1.00 98.44 106 LEU A N 1
ATOM 764 C CA . LEU A 1 106 ? 0.801 -1.543 -0.321 1.00 98.44 106 LEU A CA 1
ATOM 765 C C . LEU A 1 106 ? 1.285 -0.473 -1.294 1.00 98.44 106 LEU A C 1
ATOM 767 O O . LEU A 1 106 ? 0.477 0.214 -1.913 1.00 98.44 106 LEU A O 1
ATOM 771 N N . VAL A 1 107 ? 2.593 -0.359 -1.477 1.00 96.88 107 VAL A N 1
ATOM 772 C CA . VAL A 1 107 ? 3.189 0.501 -2.502 1.00 96.88 107 VAL A CA 1
ATOM 773 C C . VAL A 1 107 ? 3.724 -0.378 -3.624 1.00 96.88 107 VAL A C 1
ATOM 775 O O . VAL A 1 107 ? 4.462 -1.330 -3.380 1.00 96.88 107 VAL A O 1
ATOM 778 N N . VAL A 1 108 ? 3.358 -0.076 -4.864 1.00 94.12 108 VAL A N 1
ATOM 779 C CA . VAL A 1 108 ? 3.840 -0.804 -6.041 1.00 94.12 108 VAL A CA 1
ATOM 780 C C . VAL A 1 108 ? 4.533 0.174 -6.965 1.00 94.12 108 VAL A C 1
ATOM 782 O O . VAL A 1 108 ? 3.897 1.119 -7.429 1.00 94.12 108 VAL A O 1
ATOM 785 N N . GLY A 1 109 ? 5.818 -0.031 -7.247 1.00 88.81 109 GLY A N 1
ATOM 786 C CA . GLY A 1 109 ? 6.548 0.915 -8.082 1.00 88.81 109 GLY A CA 1
ATOM 787 C C . GLY A 1 109 ? 8.011 0.607 -8.336 1.00 88.81 109 GLY A C 1
ATOM 788 O O . GLY A 1 109 ? 8.610 -0.286 -7.743 1.00 88.81 109 GLY A O 1
ATOM 789 N N . THR A 1 110 ? 8.596 1.364 -9.262 1.00 81.06 110 THR A N 1
ATOM 790 C CA . THR A 1 110 ? 9.946 1.076 -9.777 1.00 81.06 110 THR A CA 1
ATOM 791 C C . THR A 1 110 ? 10.973 2.125 -9.378 1.00 81.06 110 THR A C 1
ATOM 793 O O . THR A 1 110 ? 12.170 1.869 -9.452 1.00 81.06 110 THR A O 1
ATOM 796 N N . ALA A 1 111 ? 10.513 3.312 -8.997 1.00 82.06 111 ALA A N 1
ATOM 797 C CA . ALA A 1 111 ? 11.348 4.428 -8.594 1.00 82.06 111 ALA A CA 1
ATOM 798 C C . ALA A 1 111 ? 10.603 5.298 -7.581 1.00 82.06 111 ALA A C 1
ATOM 800 O O . ALA A 1 111 ? 9.381 5.430 -7.628 1.00 82.06 111 ALA A O 1
ATOM 801 N N . THR A 1 112 ? 11.350 5.916 -6.684 1.00 82.12 112 THR A N 1
ATOM 802 C CA . THR A 1 112 ? 10.897 6.995 -5.805 1.00 82.12 112 THR A CA 1
ATOM 803 C C . THR A 1 112 ? 11.071 8.352 -6.476 1.00 82.12 112 THR A C 1
ATOM 805 O O . THR A 1 112 ? 11.612 8.476 -7.574 1.00 82.12 112 THR A O 1
ATOM 808 N N . GLY A 1 113 ? 10.583 9.399 -5.818 1.00 88.19 113 GLY A N 1
ATOM 809 C CA . GLY A 1 113 ? 10.770 10.775 -6.255 1.00 88.19 113 GLY A CA 1
ATOM 810 C C . GLY A 1 113 ? 9.739 11.701 -5.632 1.00 88.19 113 GLY A C 1
ATOM 811 O O . GLY A 1 113 ? 8.873 11.257 -4.877 1.00 88.19 113 GLY A O 1
ATOM 812 N N . GLY A 1 114 ? 9.850 12.985 -5.953 1.00 88.00 114 GLY A N 1
ATOM 813 C CA . GLY A 1 114 ? 9.157 14.055 -5.243 1.00 88.00 114 GLY A CA 1
ATOM 814 C C . GLY A 1 114 ? 10.131 14.956 -4.485 1.00 88.00 114 GLY A C 1
ATOM 815 O O . GLY A 1 114 ? 11.289 14.590 -4.264 1.00 88.00 114 GLY A O 1
ATOM 816 N N . THR A 1 115 ? 9.668 16.154 -4.142 1.00 89.12 115 THR A N 1
ATOM 817 C CA . THR A 1 115 ? 10.459 17.211 -3.488 1.00 89.12 115 THR A CA 1
ATOM 818 C C . THR A 1 115 ? 9.816 17.733 -2.207 1.00 89.12 115 THR A C 1
ATOM 820 O O . THR A 1 115 ? 10.432 18.540 -1.517 1.00 89.12 115 THR A O 1
ATOM 823 N N . ARG A 1 116 ? 8.575 17.338 -1.899 1.00 92.31 116 ARG A N 1
ATOM 824 C CA . ARG A 1 116 ? 7.852 17.781 -0.699 1.00 92.31 116 ARG A CA 1
ATOM 825 C C . ARG A 1 116 ? 8.340 17.054 0.550 1.00 92.31 116 ARG A C 1
ATOM 827 O O . ARG A 1 116 ? 8.390 17.668 1.611 1.00 92.31 116 ARG A O 1
ATOM 834 N N . TRP A 1 117 ? 8.696 15.779 0.424 1.00 94.44 117 TRP A N 1
ATOM 835 C CA . TRP A 1 117 ? 9.199 14.963 1.526 1.00 94.44 117 TRP A CA 1
ATOM 836 C C . TRP A 1 117 ? 10.670 14.601 1.311 1.00 94.44 117 TRP A C 1
ATOM 838 O O . TRP A 1 117 ? 11.067 14.172 0.225 1.00 94.44 117 TRP A O 1
ATOM 848 N N . SER A 1 118 ? 11.486 14.753 2.356 1.00 94.88 118 SER A N 1
ATOM 849 C CA . SER A 1 118 ? 12.825 14.157 2.390 1.00 94.88 118 SER A CA 1
ATOM 850 C C . SER A 1 118 ? 12.729 12.655 2.679 1.00 94.88 118 SER A C 1
ATOM 852 O O . SER A 1 118 ? 11.691 12.165 3.127 1.00 94.88 118 SER A O 1
ATOM 854 N N . GLN A 1 119 ? 13.813 11.919 2.421 1.00 92.00 119 GLN A N 1
ATOM 855 C CA . GLN A 1 119 ? 13.900 10.492 2.747 1.00 92.00 119 GLN A CA 1
ATOM 856 C C . GLN A 1 119 ? 13.725 10.237 4.253 1.00 92.00 119 GLN A C 1
ATOM 858 O O . GLN A 1 119 ? 12.969 9.350 4.638 1.00 92.00 119 GLN A O 1
ATOM 863 N N . ASP A 1 120 ? 14.364 11.046 5.099 1.00 94.62 120 ASP A N 1
ATOM 864 C CA . ASP A 1 120 ? 14.231 10.904 6.552 1.00 94.62 120 ASP A CA 1
ATOM 865 C C . ASP A 1 120 ? 12.800 11.223 7.005 1.00 94.62 120 ASP A C 1
ATOM 867 O O . ASP A 1 120 ? 12.201 10.450 7.743 1.00 94.62 120 ASP A O 1
ATOM 871 N N . ALA A 1 121 ? 12.191 12.291 6.473 1.00 96.56 121 ALA A N 1
ATOM 872 C CA . ALA A 1 121 ? 10.834 12.680 6.851 1.00 96.56 121 ALA A CA 1
ATOM 873 C C . ALA A 1 121 ? 9.782 11.626 6.467 1.00 96.56 121 ALA A C 1
ATOM 875 O O . ALA A 1 121 ? 8.843 11.396 7.229 1.00 96.56 121 ALA A O 1
ATOM 876 N N . ILE A 1 122 ? 9.916 10.979 5.299 1.00 97.12 122 ILE A N 1
ATOM 877 C CA . ILE A 1 122 ? 8.982 9.912 4.912 1.00 97.12 122 ILE A CA 1
ATOM 878 C C . ILE A 1 122 ? 9.198 8.645 5.745 1.00 97.12 122 ILE A C 1
ATOM 880 O O . ILE A 1 122 ? 8.221 8.021 6.156 1.00 97.12 122 ILE A O 1
ATOM 884 N N . ALA A 1 123 ? 10.452 8.291 6.041 1.00 95.06 123 ALA A N 1
ATOM 885 C CA . ALA A 1 123 ? 10.772 7.131 6.863 1.00 95.06 123 ALA A CA 1
ATOM 886 C C . ALA A 1 123 ? 10.273 7.317 8.304 1.00 95.06 123 ALA A C 1
ATOM 888 O O . ALA A 1 123 ? 9.688 6.397 8.876 1.00 95.06 123 ALA A O 1
ATOM 889 N N . ASP A 1 124 ? 10.419 8.522 8.859 1.00 97.12 124 ASP A N 1
ATOM 890 C CA . ASP A 1 124 ? 9.891 8.879 10.174 1.00 97.12 124 ASP A CA 1
ATOM 891 C C . ASP A 1 124 ? 8.361 8.807 10.206 1.00 97.12 124 ASP A C 1
ATOM 893 O O . ASP A 1 124 ? 7.796 8.245 11.149 1.00 97.12 124 ASP A O 1
ATOM 897 N N . LEU A 1 125 ? 7.685 9.308 9.162 1.00 97.81 125 LEU A N 1
ATOM 898 C CA . LEU A 1 125 ? 6.228 9.235 9.039 1.00 97.81 125 LEU A CA 1
ATOM 899 C C . LEU A 1 125 ? 5.739 7.782 8.989 1.00 97.81 125 LEU A C 1
ATOM 901 O O . LEU A 1 125 ? 4.847 7.409 9.752 1.00 97.81 125 LEU A O 1
ATOM 905 N N . VAL A 1 126 ? 6.326 6.955 8.118 1.00 96.62 126 VAL A N 1
ATOM 906 C CA . VAL A 1 126 ? 5.995 5.524 8.003 1.00 96.62 126 VAL A CA 1
ATOM 907 C C . VAL A 1 126 ? 6.256 4.810 9.329 1.00 96.62 126 VAL A C 1
ATOM 909 O O . VAL A 1 126 ? 5.383 4.100 9.831 1.00 96.62 126 VAL A O 1
ATOM 912 N N . GLY A 1 127 ? 7.415 5.054 9.943 1.00 96.88 127 GLY A N 1
ATOM 913 C CA . GLY A 1 127 ? 7.789 4.461 11.222 1.00 96.88 127 GLY A CA 1
ATOM 914 C C . GLY A 1 127 ? 6.847 4.851 12.362 1.00 96.88 127 GLY A C 1
ATOM 915 O O . GLY A 1 127 ? 6.523 4.005 13.194 1.00 96.88 127 GLY A O 1
ATOM 916 N N . ALA A 1 128 ? 6.366 6.096 12.401 1.00 97.44 128 ALA A N 1
ATOM 917 C CA . ALA A 1 128 ? 5.365 6.529 13.376 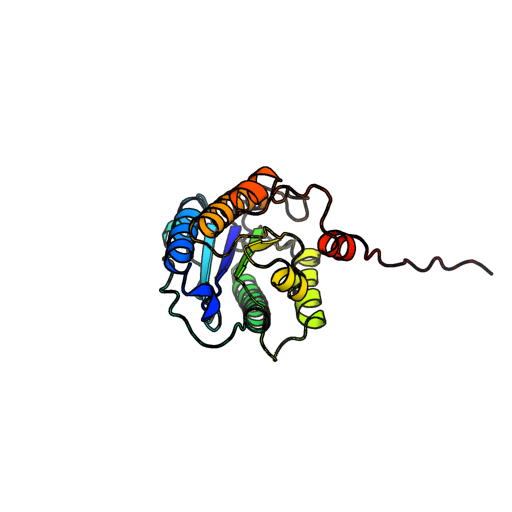1.00 97.44 128 ALA A CA 1
ATOM 918 C C . ALA A 1 128 ? 4.036 5.778 13.193 1.00 97.44 128 ALA A C 1
ATOM 920 O O . ALA A 1 128 ? 3.494 5.255 14.164 1.00 97.44 128 ALA A O 1
ATOM 921 N N . GLN A 1 129 ? 3.551 5.619 11.955 1.00 97.62 129 GLN A N 1
ATOM 922 C CA . GLN A 1 129 ? 2.319 4.859 11.697 1.00 97.62 129 GLN A CA 1
ATOM 923 C C . GLN A 1 129 ? 2.434 3.379 12.083 1.00 97.62 129 GLN A C 1
ATOM 925 O O . GLN A 1 129 ? 1.496 2.795 12.630 1.00 97.62 129 GLN A O 1
ATOM 930 N N . GLN A 1 130 ? 3.596 2.771 11.844 1.00 95.75 130 GLN A N 1
ATOM 931 C CA . GLN A 1 130 ? 3.869 1.393 12.255 1.00 95.75 130 GLN A CA 1
ATOM 932 C C . GLN A 1 130 ? 3.893 1.245 13.780 1.00 95.75 130 GLN A C 1
ATOM 934 O O . GLN A 1 130 ? 3.237 0.357 14.325 1.00 95.75 130 GLN A O 1
ATOM 939 N N . ARG A 1 131 ? 4.636 2.111 14.481 1.00 95.56 131 ARG A N 1
ATOM 940 C CA . ARG A 1 131 ? 4.816 2.017 15.938 1.00 95.56 131 ARG A CA 1
ATOM 941 C C . ARG A 1 131 ? 3.553 2.381 16.706 1.00 95.56 131 ARG A C 1
ATOM 943 O O . ARG A 1 131 ? 3.148 1.625 17.584 1.00 95.56 131 ARG A O 1
ATOM 950 N N . ASP A 1 132 ? 2.929 3.499 16.361 1.00 95.81 132 ASP A N 1
ATOM 951 C CA . ASP A 1 132 ? 1.895 4.107 17.202 1.00 95.81 132 ASP A CA 1
ATOM 952 C C . ASP A 1 132 ? 0.493 3.593 16.844 1.00 95.81 132 ASP A C 1
ATOM 954 O O . ASP A 1 132 ? -0.390 3.549 17.700 1.00 95.81 132 ASP A O 1
ATOM 958 N N . TYR A 1 133 ? 0.295 3.147 15.596 1.00 95.25 133 TYR A N 1
ATOM 959 C CA . TYR A 1 133 ? -1.016 2.750 15.069 1.00 95.25 133 TYR A CA 1
ATOM 960 C C . TYR A 1 133 ? -1.054 1.334 14.476 1.00 95.25 133 TYR A C 1
ATOM 962 O O . TYR A 1 133 ? -2.086 0.929 13.940 1.00 95.25 133 TYR A O 1
ATOM 970 N N . ALA A 1 134 ? 0.039 0.569 14.568 1.00 95.62 134 ALA A N 1
ATOM 971 C CA . ALA A 1 134 ? 0.152 -0.787 14.025 1.00 95.62 134 ALA A CA 1
ATOM 972 C C . ALA A 1 134 ? -0.130 -0.896 12.514 1.00 95.62 134 ALA A C 1
ATOM 974 O O . ALA A 1 134 ? -0.599 -1.947 12.056 1.00 95.62 134 ALA A O 1
ATOM 975 N N . TRP A 1 135 ? 0.113 0.167 11.739 1.00 97.81 135 TRP A N 1
ATOM 976 C CA . TRP A 1 135 ? -0.041 0.103 10.285 1.00 97.81 135 TRP A CA 1
ATOM 977 C C . TRP A 1 135 ? 1.011 -0.829 9.688 1.00 97.81 135 TRP A C 1
ATOM 979 O O . TRP A 1 135 ? 2.167 -0.820 10.097 1.00 97.81 135 TRP A O 1
ATOM 989 N N . GLU A 1 136 ? 0.628 -1.607 8.683 1.00 97.88 136 GLU A N 1
ATOM 990 C CA . GLU A 1 136 ? 1.555 -2.434 7.913 1.00 97.88 136 GLU A CA 1
ATOM 991 C C . GLU A 1 136 ? 1.876 -1.748 6.590 1.00 97.88 136 GLU A C 1
ATOM 993 O O . GLU A 1 136 ? 0.979 -1.301 5.881 1.00 97.88 136 GLU A O 1
ATOM 998 N N . PHE A 1 137 ? 3.156 -1.718 6.228 1.00 97.81 137 PHE A N 1
ATOM 999 C CA . PHE A 1 137 ? 3.611 -1.214 4.936 1.00 97.81 137 PHE A CA 1
ATOM 1000 C C . PHE A 1 137 ? 4.336 -2.327 4.201 1.00 97.81 137 PHE A C 1
ATOM 1002 O O . PHE A 1 137 ? 5.218 -2.971 4.771 1.00 97.81 137 PHE A O 1
ATOM 1009 N N . ALA A 1 138 ? 3.979 -2.535 2.939 1.00 97.25 138 ALA A N 1
ATOM 1010 C CA . ALA A 1 138 ? 4.656 -3.466 2.051 1.00 97.25 138 ALA A CA 1
ATOM 1011 C C . ALA A 1 138 ? 4.963 -2.797 0.713 1.00 97.25 138 ALA A C 1
ATOM 1013 O O . ALA A 1 138 ? 4.227 -1.918 0.263 1.00 97.25 138 ALA A O 1
ATOM 1014 N N . PHE A 1 139 ? 6.044 -3.229 0.074 1.00 96.19 139 PHE A N 1
ATOM 1015 C CA . PHE A 1 139 ? 6.470 -2.715 -1.219 1.00 96.19 139 PHE A CA 1
ATOM 1016 C C . PHE A 1 139 ? 6.676 -3.850 -2.224 1.00 96.19 139 PHE A C 1
ATOM 1018 O O . PHE A 1 139 ? 7.333 -4.839 -1.899 1.00 96.19 139 PHE A O 1
ATOM 1025 N N . VAL A 1 140 ? 6.172 -3.686 -3.448 1.00 94.88 140 VAL A N 1
ATOM 1026 C CA . VAL A 1 140 ? 6.449 -4.571 -4.593 1.00 94.88 140 VAL A CA 1
ATOM 1027 C C . VAL A 1 140 ? 7.119 -3.765 -5.705 1.00 94.88 140 VAL A C 1
ATOM 1029 O O . VAL A 1 140 ? 6.545 -2.792 -6.198 1.00 94.88 140 VAL A O 1
ATOM 1032 N N . GLY A 1 141 ? 8.318 -4.175 -6.130 1.00 90.19 141 GLY A N 1
ATOM 1033 C CA . GLY A 1 141 ? 9.029 -3.550 -7.252 1.00 90.19 141 GLY A CA 1
ATOM 1034 C C . GLY A 1 141 ? 10.519 -3.326 -6.996 1.00 90.19 141 GLY A C 1
ATOM 1035 O O . GLY A 1 141 ? 11.233 -4.276 -6.708 1.00 90.19 141 GLY A O 1
ATOM 1036 N N . SER A 1 142 ? 11.025 -2.098 -7.137 1.00 84.75 142 SER A N 1
ATOM 1037 C CA . SER A 1 142 ? 12.449 -1.810 -6.889 1.00 84.75 142 SER A CA 1
ATOM 1038 C C . SER A 1 142 ? 12.795 -1.759 -5.393 1.00 84.75 142 SER A C 1
ATOM 1040 O O . SER A 1 142 ? 12.198 -0.993 -4.636 1.00 84.75 142 SER A O 1
ATOM 1042 N N . GLY A 1 143 ? 13.801 -2.534 -4.972 1.00 83.19 143 GLY A N 1
ATOM 1043 C CA . GLY A 1 143 ? 14.277 -2.551 -3.584 1.00 83.19 143 GLY A CA 1
ATOM 1044 C C . GLY A 1 143 ? 14.884 -1.225 -3.118 1.00 83.19 143 GLY A C 1
ATOM 1045 O O . GLY A 1 143 ? 14.639 -0.807 -1.987 1.00 83.19 143 GLY A O 1
ATOM 1046 N N . ASP A 1 144 ? 15.596 -0.524 -4.003 1.00 85.00 144 ASP A N 1
ATOM 1047 C CA . ASP A 1 144 ? 16.191 0.784 -3.695 1.00 85.00 144 ASP A CA 1
ATOM 1048 C C . ASP A 1 144 ? 15.105 1.840 -3.445 1.00 85.00 144 ASP A C 1
ATOM 1050 O O . ASP A 1 144 ? 15.179 2.614 -2.491 1.00 85.00 144 ASP A O 1
ATOM 1054 N N . ALA A 1 145 ? 14.035 1.804 -4.247 1.00 87.31 145 ALA A N 1
ATOM 1055 C CA . ALA A 1 145 ? 12.878 2.673 -4.066 1.00 87.31 145 ALA A CA 1
ATOM 1056 C C . ALA A 1 145 ? 12.203 2.429 -2.705 1.00 87.31 145 ALA A C 1
ATOM 1058 O O . ALA A 1 145 ? 11.864 3.374 -1.999 1.00 87.31 145 ALA A O 1
ATOM 1059 N N . ALA A 1 146 ? 12.041 1.169 -2.297 1.00 89.38 146 ALA A N 1
ATOM 1060 C CA . ALA A 1 146 ? 11.458 0.844 -0.998 1.00 89.38 146 ALA A CA 1
ATOM 1061 C C . ALA A 1 146 ? 12.305 1.362 0.179 1.00 89.38 146 ALA A C 1
ATOM 1063 O O . ALA A 1 146 ? 11.760 1.913 1.141 1.00 89.38 146 ALA A O 1
ATOM 1064 N N . ALA A 1 147 ? 13.633 1.238 0.081 1.00 88.75 147 ALA A N 1
ATOM 1065 C CA . ALA A 1 147 ? 14.567 1.734 1.090 1.00 88.75 147 ALA A CA 1
ATOM 1066 C C . ALA A 1 147 ? 14.475 3.261 1.260 1.00 88.75 147 ALA A C 1
ATOM 1068 O O . ALA A 1 147 ? 14.511 3.770 2.380 1.00 88.75 147 ALA A O 1
ATOM 1069 N N . GLU A 1 148 ? 14.288 3.993 0.162 1.00 89.94 148 GLU A N 1
ATOM 1070 C CA . GLU A 1 148 ? 14.065 5.443 0.178 1.00 89.94 148 GLU A CA 1
ATOM 1071 C C . GLU A 1 148 ? 12.722 5.882 0.783 1.00 89.94 148 GLU A C 1
ATOM 1073 O O . GLU A 1 148 ? 12.544 7.063 1.084 1.00 89.94 148 GLU A O 1
ATOM 1078 N N . LEU A 1 149 ? 11.776 4.957 0.959 1.00 92.31 149 LEU A N 1
ATOM 1079 C CA . LEU A 1 149 ? 10.485 5.203 1.608 1.00 92.31 149 LEU A CA 1
ATOM 1080 C C . LEU A 1 149 ? 10.460 4.747 3.073 1.00 92.31 149 LEU A C 1
ATOM 1082 O O . LEU A 1 149 ? 9.439 4.909 3.734 1.00 92.31 149 LEU A O 1
ATOM 1086 N N . GLY A 1 150 ? 11.543 4.142 3.574 1.00 91.12 150 GLY A N 1
ATOM 1087 C CA . GLY A 1 150 ? 11.567 3.532 4.907 1.00 91.12 150 GLY A CA 1
ATOM 1088 C C . GLY A 1 150 ? 10.707 2.267 5.021 1.00 91.12 150 GLY A C 1
ATOM 1089 O O . GLY A 1 150 ? 10.323 1.880 6.121 1.00 91.12 150 GLY A O 1
ATOM 1090 N N . ILE A 1 151 ? 10.380 1.609 3.902 1.00 93.31 151 ILE A N 1
ATOM 1091 C CA . ILE A 1 151 ? 9.565 0.389 3.905 1.00 93.31 151 ILE A CA 1
ATOM 1092 C C . ILE A 1 151 ? 10.488 -0.829 3.917 1.00 93.31 151 ILE A C 1
ATOM 1094 O O . ILE A 1 151 ? 11.176 -1.120 2.942 1.00 93.31 151 ILE A O 1
ATOM 1098 N N . HIS A 1 152 ? 10.480 -1.573 5.024 1.00 88.94 152 HIS A N 1
ATOM 1099 C CA . HIS A 1 152 ? 11.352 -2.741 5.212 1.00 88.94 152 HIS A CA 1
ATOM 1100 C C . HIS A 1 152 ? 10.778 -4.045 4.648 1.00 88.94 152 HIS A C 1
ATOM 1102 O O . HIS A 1 152 ? 11.525 -4.978 4.345 1.00 88.94 152 HIS A O 1
ATOM 1108 N N . ARG A 1 153 ? 9.453 -4.134 4.496 1.00 93.06 153 ARG A N 1
ATOM 1109 C CA . ARG A 1 153 ? 8.800 -5.320 3.942 1.00 93.06 153 ARG A CA 1
ATOM 1110 C C . ARG A 1 153 ? 8.719 -5.199 2.427 1.00 93.06 153 ARG A C 1
ATOM 1112 O O . ARG A 1 153 ? 7.782 -4.622 1.882 1.00 93.06 153 ARG A O 1
ATOM 1119 N N . VAL A 1 154 ? 9.729 -5.738 1.758 1.00 91.81 154 VAL A N 1
ATOM 1120 C CA . VAL A 1 154 ? 9.934 -5.543 0.322 1.00 91.81 154 VAL A CA 1
ATOM 1121 C C . VAL A 1 154 ? 9.928 -6.878 -0.399 1.00 91.81 154 VAL A C 1
ATOM 1123 O O . VAL A 1 154 ? 10.638 -7.803 -0.001 1.00 91.81 154 VAL A O 1
ATOM 1126 N N . LEU A 1 155 ? 9.163 -6.949 -1.481 1.00 92.44 155 LEU A N 1
ATOM 1127 C CA . LEU A 1 155 ? 9.295 -7.966 -2.508 1.00 92.44 155 LEU A CA 1
ATOM 1128 C C . LEU A 1 155 ? 9.893 -7.310 -3.751 1.00 92.44 155 LEU A C 1
ATOM 1130 O O . LEU A 1 155 ? 9.173 -6.635 -4.499 1.00 92.44 155 LEU A O 1
ATOM 1134 N N . PRO A 1 156 ? 11.210 -7.459 -3.972 1.00 88.06 156 PRO A N 1
ATOM 1135 C CA . PRO A 1 156 ? 11.789 -7.033 -5.222 1.00 88.06 156 PRO A CA 1
ATOM 1136 C C . PRO A 1 156 ? 11.131 -7.820 -6.358 1.00 88.06 156 PRO A C 1
ATOM 1138 O O . PRO A 1 156 ? 10.900 -9.020 -6.223 1.00 88.06 156 PRO A O 1
ATOM 1141 N N . ALA A 1 157 ? 10.790 -7.143 -7.447 1.00 85.38 157 ALA A N 1
ATOM 1142 C CA . ALA A 1 157 ? 10.138 -7.773 -8.586 1.00 85.38 157 ALA A CA 1
ATOM 1143 C C . ALA A 1 157 ? 10.789 -7.309 -9.881 1.00 85.38 157 ALA A C 1
ATOM 1145 O O . ALA A 1 157 ? 11.038 -6.114 -10.078 1.00 85.38 157 ALA A O 1
ATOM 1146 N N . THR A 1 158 ? 11.034 -8.257 -10.780 1.00 84.25 158 THR A N 1
ATOM 1147 C CA . THR A 1 158 ? 11.509 -7.935 -12.122 1.00 84.25 158 THR A CA 1
ATOM 1148 C C . THR A 1 158 ? 10.427 -7.154 -12.862 1.00 84.25 158 THR A C 1
ATOM 1150 O O . THR A 1 158 ? 9.245 -7.495 -12.807 1.00 84.25 158 THR A O 1
ATOM 1153 N N . LEU A 1 159 ? 10.829 -6.094 -13.572 1.00 81.69 159 LEU A N 1
ATOM 1154 C CA . LEU A 1 159 ? 9.931 -5.217 -14.336 1.00 81.69 159 LEU A CA 1
ATOM 1155 C C . LEU A 1 159 ? 9.497 -5.857 -15.657 1.00 81.69 159 LEU A C 1
ATOM 1157 O O . LEU A 1 159 ? 9.654 -5.294 -16.740 1.00 81.69 159 LEU A O 1
ATOM 1161 N N . CYS A 1 160 ? 8.941 -7.052 -15.544 1.00 87.62 160 CYS A N 1
ATOM 1162 C CA . CYS A 1 160 ? 8.271 -7.769 -16.602 1.00 87.62 160 CYS A CA 1
ATOM 1163 C C . CYS A 1 160 ? 6.882 -8.189 -16.125 1.00 87.62 160 CYS A C 1
ATOM 1165 O O . CYS A 1 160 ? 6.551 -8.182 -14.940 1.00 87.62 160 CYS A O 1
ATOM 1167 N N . ASP A 1 161 ? 6.067 -8.557 -17.095 1.00 90.00 161 ASP A N 1
ATOM 1168 C CA . ASP A 1 161 ? 4.683 -8.953 -16.913 1.00 90.00 161 ASP A CA 1
ATOM 1169 C C . ASP A 1 161 ? 4.509 -10.101 -15.897 1.00 90.00 161 ASP A C 1
ATOM 1171 O O . ASP A 1 161 ? 3.627 -10.042 -15.041 1.00 90.00 161 ASP A O 1
ATOM 1175 N N . GLU A 1 162 ? 5.383 -11.109 -15.962 1.00 91.06 162 GLU A N 1
ATOM 1176 C CA . GLU A 1 162 ? 5.390 -12.265 -15.056 1.00 91.06 162 GLU A CA 1
ATOM 1177 C C . GLU A 1 162 ? 5.795 -11.873 -13.630 1.00 91.06 162 GLU A C 1
ATOM 1179 O O . GLU A 1 162 ? 5.062 -12.143 -12.681 1.00 91.06 162 GLU A O 1
ATOM 1184 N N . GLY A 1 163 ? 6.916 -11.158 -13.484 1.00 90.56 163 GLY A N 1
ATOM 1185 C CA . GLY A 1 163 ? 7.439 -10.745 -12.181 1.00 90.56 163 GLY A CA 1
ATOM 1186 C C . GLY A 1 163 ? 6.477 -9.829 -11.426 1.00 90.56 163 GLY A C 1
ATOM 1187 O O . GLY A 1 163 ? 6.272 -9.999 -10.226 1.00 90.56 163 GLY A O 1
ATOM 1188 N N . VAL A 1 164 ? 5.809 -8.907 -12.128 1.00 91.50 164 VAL A N 1
ATOM 1189 C CA . VAL A 1 164 ? 4.774 -8.044 -11.535 1.00 91.50 164 VAL A CA 1
ATOM 1190 C C . VAL A 1 164 ? 3.550 -8.850 -11.100 1.00 91.50 164 VAL A C 1
ATOM 1192 O O . VAL A 1 164 ? 3.036 -8.618 -10.005 1.00 91.50 164 VAL A O 1
ATOM 1195 N N . ARG A 1 165 ? 3.084 -9.808 -11.912 1.00 94.25 165 ARG A N 1
ATOM 1196 C CA . ARG A 1 165 ? 1.950 -10.671 -11.541 1.00 94.25 165 ARG A CA 1
ATOM 1197 C C . ARG A 1 165 ? 2.268 -11.526 -10.317 1.00 94.25 165 ARG A C 1
ATOM 1199 O O . ARG A 1 165 ? 1.484 -11.524 -9.371 1.00 94.25 165 ARG A O 1
ATOM 1206 N N . ALA A 1 166 ? 3.422 -12.187 -10.305 1.00 94.88 166 ALA A N 1
ATOM 1207 C CA . ALA A 1 166 ? 3.875 -12.977 -9.165 1.00 94.88 166 ALA A CA 1
ATOM 1208 C C . ALA A 1 166 ? 4.066 -12.113 -7.908 1.00 94.88 166 ALA A C 1
ATOM 1210 O O . ALA A 1 166 ? 3.608 -12.483 -6.828 1.00 94.88 166 ALA A O 1
ATOM 1211 N N . GLY A 1 167 ? 4.649 -10.919 -8.056 1.00 95.25 167 GLY A N 1
ATOM 1212 C CA . GLY A 1 167 ? 4.819 -9.973 -6.957 1.00 95.25 167 GLY A CA 1
ATOM 1213 C C . GLY A 1 167 ? 3.493 -9.544 -6.320 1.00 95.25 167 GLY A C 1
ATOM 1214 O O . GLY A 1 167 ? 3.370 -9.491 -5.096 1.00 95.25 167 GLY A O 1
ATOM 1215 N N . LEU A 1 168 ? 2.470 -9.283 -7.138 1.00 96.75 168 LEU A N 1
ATOM 1216 C CA . LEU A 1 168 ? 1.133 -8.928 -6.655 1.00 96.75 168 LEU A CA 1
ATOM 1217 C C . LEU A 1 168 ? 0.393 -10.120 -6.038 1.00 96.75 168 LEU A C 1
ATOM 1219 O O . LEU A 1 168 ? -0.315 -9.935 -5.052 1.00 96.75 168 LEU A O 1
ATOM 1223 N N . ALA A 1 169 ? 0.584 -11.335 -6.555 1.00 97.00 169 ALA A N 1
ATOM 1224 C CA . ALA A 1 169 ? 0.031 -12.544 -5.945 1.00 97.00 169 ALA A CA 1
ATOM 1225 C C . ALA A 1 169 ? 0.621 -12.789 -4.543 1.00 97.00 169 ALA A C 1
ATOM 1227 O O . ALA A 1 169 ? -0.116 -13.009 -3.581 1.00 97.00 169 ALA A O 1
ATOM 1228 N N . ALA A 1 170 ? 1.940 -12.650 -4.394 1.00 96.94 170 ALA A N 1
ATOM 1229 C CA . ALA A 1 170 ? 2.606 -12.739 -3.097 1.00 96.94 170 ALA A CA 1
ATOM 1230 C C . ALA A 1 170 ? 2.158 -11.623 -2.135 1.00 96.94 170 ALA A C 1
ATOM 1232 O O . ALA A 1 170 ? 1.919 -11.877 -0.952 1.00 96.94 170 ALA A O 1
ATOM 1233 N N . ALA A 1 171 ? 1.978 -10.393 -2.636 1.00 97.38 171 ALA A N 1
ATOM 1234 C CA . ALA A 1 171 ? 1.393 -9.297 -1.862 1.00 97.38 171 ALA A CA 1
ATOM 1235 C C . ALA A 1 171 ? -0.033 -9.612 -1.398 1.00 97.38 171 ALA A C 1
ATOM 1237 O O . ALA A 1 171 ? -0.337 -9.377 -0.233 1.00 97.38 171 ALA A O 1
ATOM 1238 N N . SER A 1 172 ? -0.873 -10.198 -2.255 1.00 97.50 172 SER A N 1
ATOM 1239 C CA . SER A 1 172 ? -2.221 -10.656 -1.890 1.00 97.50 172 SER A CA 1
ATOM 1240 C C . SER A 1 172 ? -2.181 -11.637 -0.711 1.00 97.50 172 SER A C 1
ATOM 1242 O O . SER A 1 172 ? -2.852 -11.425 0.303 1.00 97.50 172 SER A O 1
ATOM 1244 N N . GLY A 1 173 ? -1.307 -12.649 -0.784 1.00 96.62 173 GLY A N 1
ATOM 1245 C CA . GLY A 1 173 ? -1.113 -13.621 0.295 1.00 96.62 173 GLY A CA 1
ATOM 1246 C C . GLY A 1 173 ? -0.590 -12.998 1.595 1.00 96.62 173 GLY A C 1
ATOM 1247 O O . GLY A 1 173 ? -1.063 -13.340 2.680 1.00 96.62 173 GLY A O 1
ATOM 1248 N N . PHE A 1 174 ? 0.356 -12.057 1.505 1.00 96.62 174 PHE A N 1
ATOM 1249 C CA . PHE A 1 174 ? 0.836 -11.306 2.667 1.00 96.62 174 PHE A CA 1
ATOM 1250 C C . PHE A 1 174 ? -0.279 -10.470 3.312 1.00 96.62 174 PHE A C 1
ATOM 1252 O O . PHE A 1 174 ? -0.434 -10.514 4.533 1.00 96.62 174 PHE A O 1
ATOM 1259 N N . LEU A 1 175 ? -1.065 -9.736 2.515 1.00 96.62 175 LEU A N 1
ATOM 1260 C CA . LEU A 1 175 ? -2.160 -8.905 3.019 1.00 96.62 175 LEU A CA 1
ATOM 1261 C C . LEU A 1 175 ? -3.191 -9.748 3.774 1.00 96.62 175 LEU A C 1
ATOM 1263 O O . LEU A 1 175 ? -3.604 -9.342 4.856 1.00 96.62 175 LEU A O 1
ATOM 1267 N N . GLY A 1 176 ? -3.538 -10.937 3.268 1.00 95.56 176 GLY A N 1
ATOM 1268 C CA . GLY A 1 176 ? -4.398 -11.887 3.981 1.00 95.56 176 GLY A CA 1
ATOM 1269 C C . GLY A 1 176 ? -3.859 -12.223 5.376 1.00 95.56 176 GLY A C 1
ATOM 1270 O O . GLY A 1 176 ? -4.525 -11.965 6.376 1.00 95.56 176 GLY A O 1
ATOM 1271 N N . ARG A 1 177 ? -2.599 -12.676 5.467 1.00 95.25 177 ARG A N 1
ATOM 1272 C CA . ARG A 1 177 ? -1.959 -12.991 6.762 1.00 95.25 177 ARG A CA 1
ATOM 1273 C C . ARG A 1 177 ? -1.900 -11.786 7.705 1.00 95.25 177 ARG A C 1
ATOM 1275 O O . ARG A 1 177 ? -2.130 -11.920 8.903 1.00 95.25 177 ARG A O 1
ATOM 1282 N N . ALA A 1 178 ? -1.575 -10.606 7.180 1.00 95.12 178 ALA A N 1
ATOM 1283 C CA . ALA A 1 178 ? -1.413 -9.391 7.974 1.00 95.12 178 ALA A CA 1
ATOM 1284 C C . ALA A 1 178 ? -2.737 -8.841 8.531 1.00 95.12 178 ALA A C 1
ATOM 1286 O O . ALA A 1 178 ? -2.744 -8.198 9.588 1.00 95.12 178 ALA A O 1
ATOM 1287 N N . ARG A 1 179 ? -3.845 -9.097 7.827 1.00 94.75 179 ARG A N 1
ATOM 1288 C CA . ARG A 1 179 ? -5.207 -8.762 8.261 1.00 94.75 179 ARG A CA 1
ATOM 1289 C C . ARG A 1 179 ? -5.692 -9.669 9.390 1.00 94.75 179 ARG A C 1
ATOM 1291 O O . ARG A 1 179 ? -6.352 -9.172 10.296 1.00 94.75 179 ARG A O 1
ATOM 1298 N N . ASP A 1 180 ? -5.321 -10.946 9.354 1.00 92.75 180 ASP A N 1
ATOM 1299 C CA . ASP A 1 180 ? -5.703 -11.931 10.375 1.00 92.75 180 ASP A CA 1
ATOM 1300 C C . ASP A 1 180 ? -4.840 -11.838 11.648 1.00 92.75 180 ASP A C 1
ATOM 1302 O O . ASP A 1 180 ? -5.212 -12.333 12.714 1.00 92.75 180 ASP A O 1
ATOM 1306 N N . ALA A 1 181 ? -3.681 -11.183 11.556 1.00 92.81 181 ALA A N 1
ATOM 1307 C CA . ALA A 1 181 ? -2.791 -10.966 12.685 1.00 92.81 181 ALA A CA 1
ATOM 1308 C C . ALA A 1 181 ? -3.325 -9.912 13.669 1.00 92.81 181 ALA A C 1
ATOM 1310 O O . ALA A 1 181 ? -3.964 -8.924 13.296 1.00 92.81 181 ALA A O 1
ATOM 1311 N N . GLN A 1 182 ? -2.982 -10.088 14.947 1.00 90.06 182 GLN A N 1
ATOM 1312 C CA . GLN A 1 182 ? -3.245 -9.077 15.968 1.00 90.06 182 GLN A CA 1
ATOM 1313 C C . GLN A 1 182 ? -2.430 -7.798 15.698 1.00 90.06 182 GLN A C 1
ATOM 1315 O O . GLN A 1 182 ? -1.316 -7.882 15.174 1.00 90.06 182 GLN A O 1
ATOM 1320 N N . PRO A 1 183 ? -2.935 -6.610 16.078 1.00 89.94 183 PRO A N 1
ATOM 1321 C CA . PRO A 1 183 ? -2.144 -5.385 16.054 1.00 89.94 183 PRO A CA 1
ATOM 1322 C C . PRO A 1 183 ? -0.786 -5.562 16.747 1.00 89.94 183 PRO A C 1
ATOM 1324 O O . PRO A 1 183 ? -0.706 -6.186 17.804 1.00 89.94 183 PRO A O 1
ATOM 1327 N N . TRP A 1 184 ? 0.279 -5.037 16.132 1.00 91.62 184 TRP A N 1
ATOM 1328 C CA . TRP A 1 184 ? 1.686 -5.182 16.550 1.00 91.62 184 TRP A CA 1
ATOM 1329 C C . TRP A 1 184 ? 2.248 -6.611 16.592 1.00 91.62 184 TRP A C 1
ATOM 1331 O O . TRP A 1 184 ? 3.435 -6.781 16.879 1.00 91.62 184 TRP A O 1
ATOM 1341 N N . ALA A 1 185 ? 1.456 -7.644 16.293 1.00 91.62 185 ALA A N 1
ATOM 1342 C CA . ALA A 1 185 ? 1.993 -8.989 16.184 1.00 91.62 185 ALA A CA 1
ATOM 1343 C C . ALA A 1 185 ? 2.888 -9.098 14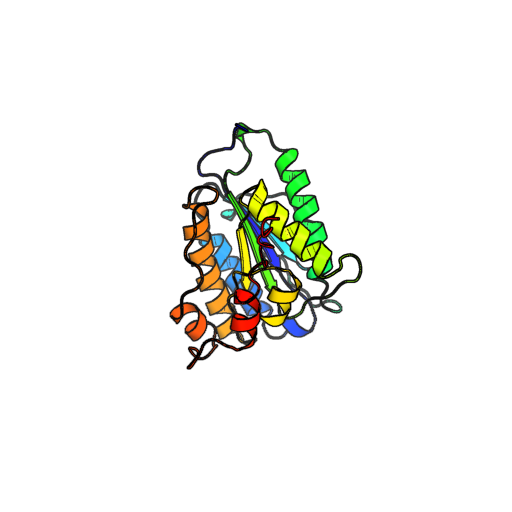.940 1.00 91.62 185 ALA A C 1
ATOM 1345 O O . ALA A 1 185 ? 2.553 -8.554 13.883 1.00 91.62 185 ALA A O 1
ATOM 1346 N N . PRO A 1 186 ? 4.021 -9.813 15.031 1.00 89.19 186 PRO A N 1
ATOM 1347 C CA . PRO A 1 186 ? 4.873 -10.026 13.876 1.00 89.19 186 PRO A CA 1
ATOM 1348 C C . PRO A 1 186 ? 4.119 -10.831 12.814 1.00 89.19 186 PRO A C 1
ATOM 1350 O O . PRO A 1 186 ? 3.617 -11.922 13.079 1.00 89.19 186 PRO A O 1
ATOM 1353 N N . VAL A 1 187 ? 4.079 -10.299 11.594 1.00 91.81 187 VAL A N 1
ATOM 1354 C CA . VAL A 1 187 ? 3.541 -10.996 10.421 1.00 91.81 187 VAL A CA 1
ATOM 1355 C C . VAL A 1 187 ? 4.694 -11.505 9.571 1.00 91.81 187 VAL A C 1
ATOM 1357 O O . VAL A 1 187 ? 5.588 -10.733 9.204 1.00 91.81 187 VAL A O 1
ATOM 1360 N N . GLU A 1 188 ? 4.654 -12.787 9.216 1.00 89.94 188 GLU A N 1
ATOM 1361 C CA . GLU A 1 188 ? 5.602 -13.381 8.277 1.00 89.94 188 GLU A CA 1
ATOM 1362 C C . GLU A 1 188 ? 5.585 -12.631 6.935 1.00 89.94 188 GLU A C 1
ATOM 1364 O O . GLU A 1 188 ? 4.529 -12.399 6.338 1.00 89.94 188 GLU A O 1
ATOM 1369 N N . GLY A 1 189 ? 6.769 -12.209 6.483 1.00 90.50 189 GLY A N 1
ATOM 1370 C CA . GLY A 1 189 ? 6.947 -11.451 5.247 1.00 90.50 189 GLY A CA 1
ATOM 1371 C C . GLY A 1 189 ? 6.861 -12.301 3.983 1.00 90.50 189 GLY A C 1
ATOM 1372 O O . GLY A 1 189 ? 6.186 -13.326 3.942 1.00 90.50 189 GLY A O 1
ATOM 1373 N N . PHE A 1 190 ? 7.531 -11.830 2.935 1.00 93.12 190 PHE A N 1
ATOM 1374 C CA . PHE A 1 190 ? 7.646 -12.551 1.672 1.00 93.12 190 PHE A CA 1
ATOM 1375 C C . PHE A 1 190 ? 8.673 -13.676 1.791 1.00 93.12 190 PHE A C 1
ATOM 1377 O O . PHE A 1 190 ? 9.785 -13.450 2.279 1.00 93.12 190 PHE A O 1
ATOM 1384 N N . SER A 1 191 ? 8.288 -14.864 1.341 1.00 90.44 191 SER A N 1
ATOM 1385 C CA . SER A 1 191 ? 9.124 -16.061 1.335 1.00 90.44 191 SER A CA 1
ATOM 1386 C C . SER A 1 191 ? 10.169 -16.019 0.215 1.00 90.44 191 SER A C 1
ATOM 1388 O O . SER A 1 191 ? 10.082 -15.224 -0.723 1.00 90.44 191 SER A O 1
ATOM 1390 N N . ASP A 1 192 ? 11.158 -16.913 0.268 1.00 87.75 192 ASP A N 1
ATOM 1391 C CA . ASP A 1 192 ? 12.104 -17.068 -0.843 1.00 87.75 192 ASP A CA 1
ATOM 1392 C C . ASP A 1 192 ? 11.421 -17.593 -2.113 1.00 87.75 192 ASP A C 1
ATOM 1394 O O . ASP A 1 192 ? 11.800 -17.202 -3.215 1.00 87.75 192 ASP A O 1
ATOM 1398 N N . ALA A 1 193 ? 10.360 -18.397 -1.974 1.00 88.19 193 ALA A N 1
ATOM 1399 C CA . ALA A 1 193 ? 9.540 -18.825 -3.104 1.00 88.19 193 ALA A CA 1
ATOM 1400 C C . ALA A 1 193 ? 8.842 -17.633 -3.782 1.00 88.19 193 ALA A C 1
ATOM 1402 O O . ALA A 1 193 ? 8.833 -17.559 -5.010 1.00 88.19 193 ALA A O 1
ATOM 1403 N N . ASP A 1 194 ? 8.340 -16.667 -3.001 1.00 91.56 194 ASP A N 1
ATOM 1404 C CA . ASP A 1 194 ? 7.746 -15.434 -3.539 1.00 91.56 194 ASP A CA 1
ATOM 1405 C C . ASP A 1 194 ? 8.774 -14.626 -4.344 1.00 91.56 194 ASP A C 1
ATOM 1407 O O . ASP A 1 194 ? 8.462 -14.106 -5.414 1.00 91.56 194 ASP A O 1
ATOM 1411 N N . ARG A 1 195 ? 10.020 -14.544 -3.856 1.00 89.31 195 ARG A N 1
ATOM 1412 C CA . ARG A 1 195 ? 11.115 -13.829 -4.538 1.00 89.31 195 ARG A CA 1
ATOM 1413 C C . ARG A 1 195 ? 11.487 -14.493 -5.860 1.00 89.31 195 ARG A C 1
ATOM 1415 O O . ARG A 1 195 ? 11.577 -13.806 -6.876 1.00 89.31 195 ARG A O 1
ATOM 1422 N N . VAL A 1 196 ? 11.634 -15.820 -5.852 1.00 86.75 196 VAL A N 1
ATOM 1423 C CA . VAL A 1 196 ? 11.904 -16.611 -7.061 1.00 86.75 196 VAL A CA 1
ATOM 1424 C C . VAL A 1 196 ? 10.784 -16.435 -8.081 1.00 86.75 196 VAL A C 1
ATOM 1426 O O . VAL A 1 196 ? 11.060 -16.155 -9.247 1.00 86.75 196 VAL A O 1
ATOM 1429 N N . ALA A 1 197 ? 9.525 -16.525 -7.647 1.00 87.31 197 ALA A N 1
ATOM 1430 C CA . ALA A 1 197 ? 8.371 -16.325 -8.519 1.00 87.31 197 ALA A CA 1
ATOM 1431 C C . ALA A 1 197 ? 8.315 -14.897 -9.093 1.00 87.31 197 ALA A C 1
ATOM 1433 O O . ALA A 1 197 ? 8.000 -14.719 -10.267 1.00 87.31 197 ALA A O 1
ATOM 1434 N N . ALA A 1 198 ? 8.693 -13.879 -8.311 1.00 87.31 198 ALA A N 1
ATOM 1435 C CA . ALA A 1 198 ? 8.809 -12.489 -8.765 1.00 87.31 198 ALA A CA 1
ATOM 1436 C C . ALA A 1 198 ? 9.995 -12.237 -9.727 1.00 87.31 198 ALA A C 1
ATOM 1438 O O . ALA A 1 198 ? 10.236 -11.097 -10.145 1.00 87.31 198 ALA A O 1
ATOM 1439 N N . GLY A 1 199 ? 10.721 -13.293 -10.110 1.00 80.44 199 GLY A N 1
ATOM 1440 C CA . GLY A 1 199 ? 11.820 -13.248 -11.068 1.00 80.44 199 GLY A CA 1
ATOM 1441 C C . GLY A 1 199 ? 13.116 -12.705 -10.478 1.00 80.44 199 GLY A C 1
ATOM 1442 O O . GLY A 1 199 ? 13.939 -12.177 -11.224 1.00 80.44 199 GLY A O 1
ATOM 1443 N N . ILE A 1 200 ? 13.280 -12.798 -9.158 1.00 72.62 200 ILE A N 1
ATOM 1444 C CA . ILE A 1 200 ? 14.533 -12.521 -8.460 1.00 72.62 200 ILE A CA 1
ATOM 1445 C C . ILE A 1 200 ? 15.146 -13.872 -8.117 1.00 72.62 200 ILE A C 1
ATOM 1447 O O . ILE A 1 200 ? 14.537 -14.646 -7.382 1.00 72.62 200 ILE A O 1
ATOM 1451 N N . GLU A 1 201 ? 16.332 -14.181 -8.649 1.00 53.88 201 GLU A N 1
ATOM 1452 C CA . GLU A 1 201 ? 17.045 -15.401 -8.252 1.00 53.88 201 GLU A CA 1
ATOM 1453 C C . GLU A 1 201 ? 17.129 -15.477 -6.721 1.00 53.88 201 GLU A C 1
ATOM 1455 O O . GLU A 1 201 ? 17.429 -14.477 -6.057 1.00 53.88 201 GLU A O 1
ATOM 1460 N N . ALA A 1 202 ? 16.841 -16.658 -6.157 1.00 48.25 202 ALA A N 1
ATOM 1461 C CA . ALA A 1 202 ? 17.033 -16.899 -4.733 1.00 48.25 202 ALA A CA 1
ATOM 1462 C C . ALA A 1 202 ? 18.468 -16.482 -4.377 1.00 48.25 202 ALA A C 1
ATOM 1464 O O . ALA A 1 202 ? 19.408 -16.942 -5.033 1.00 48.25 202 ALA A O 1
ATOM 1465 N N . PRO A 1 203 ? 18.674 -15.585 -3.399 1.00 47.53 203 PRO A N 1
ATOM 1466 C CA . PRO A 1 203 ? 20.004 -15.069 -3.147 1.00 47.53 203 PRO A CA 1
ATOM 1467 C C . PRO A 1 203 ? 20.936 -16.213 -2.731 1.00 47.53 203 PRO A C 1
ATOM 1469 O O . PRO A 1 203 ? 20.712 -16.852 -1.708 1.00 47.53 203 PRO A O 1
ATOM 1472 N N . ALA A 1 204 ? 22.033 -16.422 -3.469 1.00 45.38 204 ALA A N 1
ATOM 1473 C CA . ALA A 1 204 ? 23.136 -17.279 -3.014 1.00 45.38 204 ALA A CA 1
ATOM 1474 C C . ALA A 1 204 ? 23.850 -16.708 -1.766 1.00 45.38 204 ALA A C 1
ATOM 1476 O O . ALA A 1 204 ? 24.641 -17.388 -1.123 1.00 45.38 204 ALA A O 1
ATOM 1477 N N . ALA A 1 205 ? 23.555 -15.465 -1.398 1.00 50.56 205 ALA A N 1
ATOM 1478 C CA . ALA A 1 205 ? 23.818 -14.866 -0.101 1.00 50.56 205 ALA A CA 1
ATOM 1479 C C . ALA A 1 205 ? 22.970 -13.597 0.004 1.00 50.56 205 ALA A C 1
ATOM 1481 O O . ALA A 1 205 ? 22.752 -12.908 -0.995 1.00 50.56 205 ALA A O 1
ATOM 1482 N N . THR A 1 206 ? 22.507 -13.279 1.212 1.00 46.91 206 THR A N 1
ATOM 1483 C CA . THR A 1 206 ? 21.746 -12.067 1.526 1.00 46.91 206 THR A CA 1
ATOM 1484 C C . THR A 1 206 ? 22.370 -10.841 0.842 1.00 46.91 206 THR A C 1
ATOM 1486 O O . THR A 1 206 ? 23.529 -10.534 1.142 1.00 46.91 206 THR A O 1
ATOM 1489 N N . PRO A 1 207 ? 21.651 -10.137 -0.054 1.00 52.66 207 PRO A N 1
ATOM 1490 C CA . PRO A 1 207 ? 22.211 -9.024 -0.810 1.00 52.66 207 PRO A CA 1
ATOM 1491 C C . PRO A 1 207 ? 22.825 -7.964 0.107 1.00 52.66 207 PRO A C 1
ATOM 1493 O O . PRO A 1 207 ? 22.293 -7.661 1.176 1.00 52.66 207 PRO A O 1
ATOM 1496 N N . THR A 1 208 ? 23.933 -7.355 -0.308 1.00 45.41 208 THR A N 1
ATOM 1497 C CA . THR A 1 208 ? 24.652 -6.360 0.508 1.00 45.41 208 THR A CA 1
ATOM 1498 C C . THR A 1 208 ? 23.797 -5.137 0.853 1.00 45.41 208 THR A C 1
ATOM 1500 O O . THR A 1 208 ? 23.995 -4.543 1.910 1.00 45.41 208 THR A O 1
ATOM 1503 N N . TRP A 1 209 ? 22.803 -4.787 0.028 1.00 58.62 209 TRP A N 1
ATOM 1504 C CA . TRP A 1 209 ? 21.818 -3.748 0.352 1.00 58.62 209 TRP A CA 1
ATOM 1505 C C . TRP A 1 209 ? 20.895 -4.163 1.516 1.00 58.62 209 TRP A C 1
ATOM 1507 O O . TRP A 1 209 ? 20.662 -3.364 2.420 1.00 58.62 209 TRP A O 1
ATOM 1517 N N . TRP A 1 210 ? 20.463 -5.429 1.573 1.00 46.97 210 TRP A N 1
ATOM 1518 C CA . TRP A 1 210 ? 19.672 -5.983 2.680 1.00 46.97 210 TRP A CA 1
ATOM 1519 C C . TRP A 1 210 ? 20.487 -6.051 3.977 1.00 46.97 210 TRP A C 1
ATOM 1521 O O . TRP A 1 210 ? 19.987 -5.711 5.046 1.00 46.97 210 TRP A O 1
ATOM 1531 N N . GLN A 1 211 ? 21.774 -6.404 3.893 1.00 51.06 211 GLN A N 1
ATOM 1532 C CA . GLN A 1 211 ? 22.682 -6.367 5.047 1.00 51.06 211 GLN A CA 1
ATOM 1533 C C . GLN A 1 211 ? 22.859 -4.944 5.603 1.00 51.06 211 GLN A C 1
ATOM 1535 O O . GLN A 1 211 ? 22.907 -4.765 6.817 1.00 51.06 211 GLN A O 1
ATOM 1540 N N . ARG A 1 212 ? 22.897 -3.917 4.740 1.00 55.66 212 ARG A N 1
ATOM 1541 C CA . ARG A 1 212 ? 22.940 -2.503 5.164 1.00 55.66 212 ARG A CA 1
ATOM 1542 C C . ARG A 1 212 ? 21.633 -2.046 5.819 1.00 55.66 212 ARG A C 1
ATOM 1544 O O . ARG A 1 212 ? 21.682 -1.270 6.768 1.00 55.66 212 ARG A O 1
ATOM 1551 N N . LEU A 1 213 ? 20.490 -2.543 5.343 1.00 46.69 213 LEU A N 1
ATOM 1552 C CA . LEU A 1 213 ? 19.162 -2.259 5.900 1.00 46.69 213 LEU A CA 1
ATOM 1553 C C . LEU A 1 213 ? 18.937 -2.903 7.274 1.00 46.69 213 LEU A C 1
ATOM 1555 O O . LEU A 1 213 ? 18.387 -2.259 8.160 1.00 46.69 213 LEU A O 1
ATOM 1559 N N . VAL A 1 214 ? 19.387 -4.145 7.470 1.00 48.03 214 VAL A N 1
ATOM 1560 C CA . VAL A 1 214 ? 19.242 -4.877 8.745 1.00 48.03 214 VAL A CA 1
ATOM 1561 C C . VAL A 1 214 ? 20.378 -4.552 9.735 1.00 48.03 214 VAL A C 1
ATOM 1563 O O . VAL A 1 214 ? 20.223 -4.715 10.943 1.00 48.03 214 VAL A O 1
ATOM 1566 N N . GLY A 1 215 ? 21.520 -4.057 9.247 1.00 39.00 215 GLY A N 1
ATOM 1567 C CA . GLY A 1 215 ? 22.721 -3.773 10.040 1.00 39.00 215 GLY A CA 1
ATOM 1568 C C . GLY A 1 215 ? 22.725 -2.454 10.824 1.00 39.00 215 GLY A C 1
ATOM 1569 O O . GLY A 1 215 ? 23.614 -2.263 11.653 1.00 39.00 215 GLY A O 1
ATOM 1570 N N . ARG A 1 216 ? 21.754 -1.548 10.630 1.00 39.66 216 ARG A N 1
ATOM 1571 C CA . ARG A 1 216 ? 21.600 -0.365 11.500 1.00 39.66 216 ARG A CA 1
ATOM 1572 C C . ARG A 1 216 ? 20.916 -0.766 12.811 1.00 39.66 216 ARG A C 1
ATOM 1574 O O . ARG A 1 216 ? 19.725 -0.543 13.003 1.00 39.66 216 ARG A O 1
ATOM 1581 N N . LYS A 1 217 ? 21.683 -1.333 13.746 1.00 33.25 217 LYS A N 1
ATOM 1582 C CA . LYS A 1 217 ? 21.319 -1.240 15.166 1.00 33.25 217 LYS A CA 1
ATOM 1583 C C . LYS A 1 217 ? 21.434 0.231 15.589 1.00 33.25 217 LYS A C 1
ATOM 1585 O O . LYS A 1 217 ? 22.448 0.847 15.260 1.00 33.25 217 LYS A O 1
ATOM 1590 N N . PRO A 1 218 ? 20.472 0.806 16.330 1.00 37.66 218 PRO A N 1
ATOM 1591 C CA . PRO A 1 218 ? 20.775 1.990 17.112 1.00 37.66 218 PRO A CA 1
ATOM 1592 C C . PRO A 1 218 ? 21.796 1.560 18.169 1.00 37.66 218 PRO A C 1
ATOM 1594 O O . PRO A 1 218 ? 21.527 0.661 18.970 1.00 37.66 218 PRO A O 1
ATOM 1597 N N . GLU A 1 219 ? 22.990 2.145 18.144 1.00 34.50 219 GLU A N 1
ATOM 1598 C CA . GLU A 1 219 ? 23.898 2.062 19.282 1.00 34.50 219 GLU A CA 1
ATOM 1599 C C . GLU A 1 219 ? 23.205 2.763 20.455 1.00 34.50 219 GLU A C 1
ATOM 1601 O O . GLU A 1 219 ? 23.198 3.986 20.572 1.00 34.50 219 GLU A O 1
ATOM 1606 N N . LEU A 1 220 ? 22.552 1.972 21.309 1.00 37.16 220 LEU A N 1
ATOM 1607 C CA . LEU A 1 220 ? 22.243 2.381 22.668 1.00 37.16 220 LEU A CA 1
ATOM 1608 C C . LEU A 1 220 ? 23.586 2.664 23.331 1.00 37.16 220 LEU A C 1
ATOM 1610 O O . LEU A 1 220 ? 24.312 1.737 23.691 1.00 37.16 220 LEU A O 1
ATOM 1614 N N . ALA A 1 221 ? 23.915 3.950 23.438 1.00 36.47 221 ALA A N 1
ATOM 1615 C CA . ALA A 1 221 ? 25.011 4.433 24.248 1.00 36.47 221 ALA A CA 1
ATOM 1616 C C . ALA A 1 221 ? 24.842 3.855 25.658 1.00 36.47 221 ALA A C 1
ATOM 1618 O O . ALA A 1 221 ? 23.976 4.272 26.429 1.00 36.47 221 ALA A O 1
ATOM 1619 N N . ALA A 1 222 ? 25.657 2.851 25.973 1.00 36.34 222 ALA A N 1
ATOM 1620 C CA . ALA A 1 222 ? 25.887 2.443 27.338 1.00 36.34 222 ALA A CA 1
ATOM 1621 C C . ALA A 1 222 ? 26.539 3.641 28.032 1.00 36.34 222 ALA A C 1
ATOM 1623 O O . ALA A 1 222 ? 27.705 3.954 27.799 1.00 36.34 222 ALA A O 1
ATOM 1624 N N . ALA A 1 223 ? 25.743 4.344 28.835 1.00 39.59 223 ALA A N 1
ATOM 1625 C CA . ALA A 1 223 ? 26.242 5.231 29.864 1.00 39.59 223 ALA A CA 1
ATOM 1626 C C . ALA A 1 223 ? 27.111 4.385 30.795 1.00 39.59 223 ALA A C 1
ATOM 1628 O O . ALA A 1 223 ? 26.602 3.626 31.625 1.00 39.59 223 ALA A O 1
ATOM 1629 N N . ASP A 1 224 ? 28.421 4.468 30.593 1.00 42.53 224 ASP A N 1
ATOM 1630 C CA . ASP A 1 224 ? 29.371 3.872 31.504 1.00 42.53 224 ASP A CA 1
ATOM 1631 C C . ASP A 1 224 ? 29.569 4.809 32.692 1.00 42.53 224 ASP A C 1
ATOM 1633 O O . ASP A 1 224 ? 29.699 6.029 32.568 1.00 42.53 224 ASP A O 1
ATOM 1637 N N . ARG A 1 225 ? 29.509 4.192 33.864 1.00 42.09 225 ARG A N 1
ATOM 1638 C CA . ARG A 1 225 ? 29.607 4.811 35.179 1.00 42.09 225 ARG A CA 1
ATOM 1639 C C . ARG A 1 225 ? 30.964 5.490 35.347 1.00 42.09 225 ARG A C 1
ATOM 1641 O O . ARG A 1 225 ? 31.986 4.831 35.157 1.00 42.09 225 ARG A O 1
ATOM 1648 N N . ARG A 1 226 ? 30.961 6.726 35.848 1.00 43.31 226 ARG A N 1
ATOM 1649 C CA . ARG A 1 226 ? 31.831 7.205 36.936 1.00 43.31 226 ARG A CA 1
ATOM 1650 C C . ARG A 1 226 ? 31.299 8.510 37.508 1.00 43.31 226 ARG A C 1
ATOM 1652 O O . ARG A 1 226 ? 30.886 9.369 36.704 1.00 43.31 226 ARG A O 1
#

Secondary structure (DSSP, 8-state):
----EEEEEEEEEEE--SGGGGGGHHHHHHHHHHHHHH--SSEEEEEEETTSPPPPPEEGGG-PPPP----SS--HHHHHHHHHHHHHHHHHTS-GGGSEEEEEEEEEES----SSS-HHHHHHHHHHHHHHH--EEEEEE-HHHHHHTT---EEE--SSHHHHHHHHHHHHHHHHHHHHSPTTPPPP---HHHHHHTTPPPPSS--HHHHHHH------------

Radius of gyration: 17.46 Å; chains: 1; bounding box: 49×37×57 Å